Protein AF-A0A3R8JML3-F1 (afdb_monomer_lite)

Structure (mmCIF, N/CA/C/O backbone):
data_AF-A0A3R8JML3-F1
#
_entry.id   AF-A0A3R8JML3-F1
#
loop_
_atom_site.group_PDB
_atom_site.id
_atom_site.type_symbol
_atom_site.label_atom_id
_atom_site.label_alt_id
_atom_site.label_comp_id
_atom_site.label_asym_id
_atom_site.label_entity_id
_atom_site.label_seq_id
_atom_site.pdbx_PDB_ins_code
_atom_site.Cartn_x
_atom_site.Cartn_y
_atom_site.Cartn_z
_atom_site.occupancy
_atom_site.B_iso_or_equiv
_atom_site.auth_seq_id
_atom_site.auth_comp_id
_atom_site.auth_asym_id
_atom_site.auth_atom_id
_atom_site.pdbx_PDB_model_num
ATOM 1 N N . MET A 1 1 ? 3.279 -14.808 3.173 1.00 94.31 1 MET A N 1
ATOM 2 C CA . MET A 1 1 ? 3.073 -14.045 1.933 1.00 94.31 1 MET A CA 1
ATOM 3 C C . MET A 1 1 ? 2.426 -14.950 0.904 1.00 94.31 1 MET A C 1
ATOM 5 O O . MET A 1 1 ? 2.771 -16.135 0.836 1.00 94.31 1 MET A O 1
ATOM 9 N N . LYS A 1 2 ? 1.436 -14.418 0.192 1.00 97.25 2 LYS A N 1
ATOM 10 C CA . LYS A 1 2 ? 0.692 -15.108 -0.867 1.00 97.25 2 LYS A CA 1
ATOM 11 C C . LYS A 1 2 ? 1.087 -14.583 -2.248 1.00 97.25 2 LYS A C 1
ATOM 13 O O . LYS A 1 2 ? 1.533 -13.445 -2.376 1.00 97.25 2 LYS A O 1
ATOM 18 N N . LYS A 1 3 ? 0.865 -15.407 -3.270 1.00 98.06 3 LYS A N 1
ATOM 19 C CA . LYS A 1 3 ? 0.846 -14.980 -4.673 1.00 98.06 3 LYS A CA 1
ATOM 20 C C . LYS A 1 3 ? -0.518 -15.231 -5.300 1.00 98.06 3 LYS A C 1
ATOM 22 O O . LYS A 1 3 ? -1.185 -16.212 -4.962 1.00 98.06 3 LYS A O 1
ATOM 27 N N . PHE A 1 4 ? -0.896 -14.362 -6.219 1.00 98.31 4 PHE A N 1
ATOM 28 C CA . PHE A 1 4 ? -2.135 -14.406 -6.980 1.00 98.31 4 PHE A CA 1
ATOM 29 C C . PHE A 1 4 ? -1.743 -14.360 -8.449 1.00 98.31 4 PHE A C 1
ATOM 31 O O . PHE A 1 4 ? -1.117 -13.401 -8.889 1.00 98.31 4 PHE A O 1
ATOM 38 N N . MET A 1 5 ? -2.023 -15.440 -9.165 1.00 97.62 5 MET A N 1
ATOM 39 C CA . MET A 1 5 ? -1.579 -15.614 -10.544 1.00 97.62 5 MET A CA 1
ATOM 40 C C . MET A 1 5 ? -2.712 -15.247 -11.486 1.00 97.62 5 MET A C 1
ATOM 42 O O . MET A 1 5 ? -3.862 -15.550 -11.165 1.00 97.62 5 MET A O 1
ATOM 46 N N . ASP A 1 6 ? -2.361 -14.670 -12.632 1.00 96.25 6 ASP A N 1
ATOM 47 C CA . ASP A 1 6 ? -3.296 -14.403 -13.728 1.00 96.25 6 ASP A CA 1
ATOM 48 C C . ASP A 1 6 ? -4.527 -13.582 -13.295 1.00 96.25 6 ASP A C 1
ATOM 50 O O . ASP A 1 6 ? -5.684 -13.946 -13.501 1.00 96.25 6 ASP A O 1
ATOM 54 N N . VAL A 1 7 ? -4.264 -12.478 -12.594 1.00 96.94 7 VAL A N 1
ATOM 55 C CA . VAL A 1 7 ? -5.288 -11.543 -12.123 1.00 96.94 7 VAL A CA 1
ATOM 56 C C . VAL A 1 7 ? -5.290 -10.275 -12.967 1.00 96.94 7 VAL A C 1
ATOM 58 O O . VAL A 1 7 ? -4.248 -9.828 -13.443 1.00 96.94 7 VAL A O 1
ATOM 61 N N . ASP A 1 8 ? -6.454 -9.634 -13.075 1.00 97.31 8 ASP A N 1
ATOM 62 C CA . ASP A 1 8 ? -6.549 -8.251 -13.546 1.00 97.31 8 ASP A CA 1
ATOM 63 C C . ASP A 1 8 ? -5.849 -7.344 -12.526 1.00 97.31 8 ASP A C 1
ATOM 65 O O . ASP A 1 8 ? -6.354 -7.133 -11.416 1.00 97.31 8 ASP A O 1
ATOM 69 N N . LEU A 1 9 ? -4.660 -6.846 -12.872 1.00 97.81 9 LEU A N 1
ATOM 70 C CA . LEU A 1 9 ? -3.816 -6.079 -11.958 1.00 97.81 9 LEU A CA 1
ATOM 71 C C . LEU A 1 9 ? -4.490 -4.771 -11.539 1.00 97.81 9 LEU A C 1
ATOM 73 O O . LEU A 1 9 ? -4.436 -4.402 -10.366 1.00 97.81 9 LEU A O 1
ATOM 77 N N . ILE A 1 10 ? -5.170 -4.089 -12.462 1.00 97.38 10 ILE A N 1
ATOM 78 C CA . ILE A 1 10 ? -5.829 -2.814 -12.167 1.00 97.38 10 ILE A CA 1
ATOM 79 C C . ILE A 1 10 ? -7.001 -3.040 -11.217 1.00 97.38 10 ILE A C 1
ATOM 81 O O . ILE A 1 10 ? -7.112 -2.359 -10.192 1.00 97.38 10 ILE A O 1
ATOM 85 N N . GLN A 1 11 ? -7.860 -4.015 -11.514 1.00 97.44 11 GLN A N 1
ATOM 86 C CA . GLN A 1 11 ? -8.994 -4.341 -10.655 1.00 97.44 11 GLN A CA 1
ATOM 87 C C . GLN A 1 11 ? -8.529 -4.841 -9.281 1.00 97.44 11 GLN A C 1
ATOM 89 O O . GLN A 1 11 ? -9.093 -4.450 -8.256 1.00 97.44 11 GLN A O 1
ATOM 94 N N . SER A 1 12 ? -7.479 -5.661 -9.248 1.00 98.38 12 SER A N 1
ATOM 95 C CA . SER A 1 12 ? -6.936 -6.236 -8.018 1.00 98.38 12 SER A CA 1
ATOM 96 C C . SER A 1 12 ? -6.326 -5.168 -7.113 1.00 98.38 12 SER A C 1
ATOM 98 O O . SER A 1 12 ? -6.705 -5.054 -5.946 1.00 98.38 12 SER A O 1
ATOM 100 N N . LEU A 1 13 ? -5.444 -4.317 -7.642 1.00 98.50 13 LEU A N 1
ATOM 101 C CA . LEU A 1 13 ? -4.847 -3.226 -6.868 1.00 98.50 13 LEU A CA 1
ATOM 102 C C . LEU A 1 13 ? -5.906 -2.223 -6.388 1.00 98.50 13 LEU A C 1
ATOM 104 O O . LEU A 1 13 ? -5.849 -1.770 -5.244 1.00 98.50 13 LEU A O 1
ATOM 108 N N . LYS A 1 14 ? -6.938 -1.948 -7.199 1.00 98.06 14 LYS A N 1
ATOM 109 C CA . LYS A 1 14 ? -8.082 -1.121 -6.786 1.00 98.06 14 LYS A CA 1
ATOM 110 C C . LYS A 1 14 ? -8.869 -1.749 -5.632 1.00 98.06 14 LYS A C 1
ATOM 112 O O . LYS A 1 14 ? -9.259 -1.042 -4.704 1.00 98.06 14 LYS A O 1
ATOM 117 N N . ALA A 1 15 ? -9.092 -3.063 -5.661 1.00 98.19 15 ALA A N 1
ATOM 118 C CA . ALA A 1 15 ? -9.772 -3.768 -4.577 1.00 98.19 15 ALA A CA 1
ATOM 119 C C . ALA A 1 15 ? -8.967 -3.705 -3.268 1.00 98.19 15 ALA A C 1
ATOM 121 O O . ALA A 1 15 ? -9.544 -3.482 -2.204 1.00 98.19 15 ALA A O 1
ATOM 122 N N . VAL A 1 16 ? -7.637 -3.828 -3.345 1.00 98.19 16 VAL A N 1
ATOM 123 C CA . VAL A 1 16 ? -6.739 -3.642 -2.193 1.00 98.19 16 VAL A CA 1
ATOM 124 C C . VAL A 1 16 ? -6.786 -2.202 -1.680 1.00 98.19 16 VAL A C 1
ATOM 126 O O . VAL A 1 16 ? -6.927 -1.987 -0.476 1.00 98.19 16 VAL A O 1
ATOM 129 N N . LEU A 1 17 ? -6.720 -1.214 -2.579 1.00 97.06 17 LEU A N 1
ATOM 130 C CA . LEU A 1 17 ? -6.832 0.210 -2.252 1.00 97.06 17 LEU A CA 1
ATOM 131 C C . LEU A 1 17 ? -8.098 0.494 -1.439 1.00 97.06 17 LEU A C 1
ATOM 133 O O . LEU A 1 17 ? -8.025 1.155 -0.406 1.00 97.06 17 LEU A O 1
ATOM 137 N N . GLN A 1 18 ? -9.243 -0.064 -1.840 1.00 96.38 18 GLN A N 1
ATOM 138 C CA . GLN A 1 18 ? -10.522 0.103 -1.136 1.00 96.38 18 GLN A CA 1
ATOM 139 C C . GLN A 1 18 ? -10.536 -0.501 0.278 1.00 96.38 18 GLN A C 1
ATOM 141 O O . GLN A 1 18 ? -11.423 -0.192 1.078 1.00 96.38 18 GLN A O 1
ATOM 146 N N . GLN A 1 19 ? -9.557 -1.344 0.618 1.00 96.06 19 GLN A N 1
ATOM 147 C CA . GLN A 1 19 ? -9.400 -1.864 1.972 1.00 96.06 19 GLN A CA 1
ATOM 148 C C . GLN A 1 19 ? -8.474 -1.025 2.850 1.00 96.06 19 GLN A C 1
ATOM 150 O O . GLN A 1 19 ? -8.523 -1.196 4.064 1.00 96.06 19 GLN A O 1
ATOM 155 N N . ASN A 1 20 ? -7.680 -0.104 2.302 1.00 95.69 20 ASN A N 1
ATOM 156 C CA . ASN A 1 20 ? -6.620 0.546 3.076 1.00 95.69 20 ASN A CA 1
ATOM 157 C C . ASN A 1 20 ? -6.499 2.065 2.877 1.00 95.69 20 ASN A C 1
ATOM 159 O O . ASN A 1 20 ? -6.125 2.764 3.813 1.00 95.69 20 ASN A O 1
ATOM 163 N N . THR A 1 21 ? -6.856 2.604 1.710 1.00 96.06 21 THR A N 1
ATOM 164 C CA . THR A 1 21 ? -6.628 4.010 1.341 1.00 96.06 21 THR A CA 1
ATOM 165 C C . THR A 1 21 ? -7.899 4.850 1.448 1.00 96.06 21 THR A C 1
ATOM 167 O O . THR A 1 21 ? -8.687 4.940 0.511 1.00 96.06 21 THR A O 1
ATOM 170 N N . GLY A 1 22 ? -8.103 5.505 2.592 1.00 93.25 22 GLY A N 1
ATOM 171 C CA . GLY A 1 22 ? -9.257 6.388 2.819 1.00 93.25 22 GLY A CA 1
ATOM 172 C C . GLY A 1 22 ? -9.136 7.764 2.152 1.00 93.25 22 GLY A C 1
ATOM 173 O O . GLY A 1 22 ? -10.150 8.383 1.844 1.00 93.25 22 GLY A O 1
ATOM 174 N N . PHE A 1 23 ? -7.911 8.232 1.896 1.00 93.44 23 PHE A N 1
ATOM 175 C CA . PHE A 1 23 ? -7.633 9.567 1.354 1.00 93.44 23 PHE A CA 1
ATOM 176 C C . PHE A 1 23 ? -6.688 9.508 0.156 1.00 93.44 23 PHE A C 1
ATOM 178 O O . PHE A 1 23 ? -5.890 8.581 0.046 1.00 93.44 23 PHE A O 1
ATOM 185 N N . TYR A 1 24 ? -6.760 10.521 -0.716 1.00 92.88 24 TYR A N 1
ATOM 186 C CA . TYR A 1 24 ? -5.964 10.615 -1.950 1.00 92.88 24 TYR A CA 1
ATOM 187 C C . TYR A 1 24 ? -6.080 9.370 -2.845 1.00 92.88 24 TYR A C 1
ATOM 189 O O . TYR A 1 24 ? -5.125 8.956 -3.490 1.00 92.88 24 TYR A O 1
ATOM 197 N N . GLN A 1 25 ? -7.272 8.764 -2.919 1.00 93.25 25 GLN A N 1
ATOM 198 C CA . GLN A 1 25 ? -7.516 7.619 -3.810 1.00 93.25 25 GLN A CA 1
ATOM 199 C C . GLN A 1 25 ? -7.290 7.961 -5.293 1.00 93.25 25 GLN A C 1
ATOM 201 O O . GLN A 1 25 ? -7.060 7.062 -6.095 1.00 93.25 25 GLN A O 1
ATOM 206 N N . SER A 1 26 ? -7.326 9.249 -5.653 1.00 94.06 26 SER A N 1
ATOM 207 C CA . SER A 1 26 ? -6.970 9.746 -6.984 1.00 94.06 26 SER A CA 1
ATOM 208 C C . SER A 1 26 ? -5.530 9.429 -7.390 1.00 94.06 26 SER A C 1
ATOM 210 O O . SER A 1 26 ? -5.266 9.357 -8.585 1.00 94.06 26 SER A O 1
ATOM 212 N N . ASP A 1 27 ? -4.618 9.199 -6.437 1.00 94.88 27 ASP A N 1
ATOM 213 C CA . ASP A 1 27 ? -3.230 8.808 -6.729 1.00 94.88 27 ASP A CA 1
ATOM 214 C C . ASP A 1 27 ? -3.177 7.501 -7.539 1.00 94.88 27 ASP A C 1
ATOM 216 O O . ASP A 1 27 ? -2.317 7.330 -8.400 1.00 94.88 27 ASP A O 1
ATOM 220 N N . PHE A 1 28 ? -4.164 6.619 -7.362 1.00 97.56 28 PHE A N 1
ATOM 221 C CA . PHE A 1 28 ? -4.255 5.368 -8.111 1.00 97.56 28 PHE A CA 1
ATOM 222 C C . PHE A 1 28 ? -4.473 5.561 -9.612 1.00 97.56 28 PHE A C 1
ATOM 224 O O . PHE A 1 28 ? -4.156 4.677 -10.403 1.00 97.56 28 PHE A O 1
ATOM 231 N N . GLU A 1 29 ? -4.989 6.715 -10.038 1.00 97.12 29 GLU A N 1
ATOM 232 C CA . GLU A 1 29 ? -5.094 7.020 -11.464 1.00 97.12 29 GLU A CA 1
ATOM 233 C C . GLU A 1 29 ? -3.706 7.179 -12.101 1.00 97.12 29 GLU A C 1
ATOM 235 O O . GLU A 1 29 ? -3.498 6.759 -13.238 1.00 97.12 29 GLU A O 1
ATOM 240 N N . ILE A 1 30 ? -2.729 7.697 -11.349 1.00 95.81 30 ILE A N 1
ATOM 241 C CA . ILE A 1 30 ? -1.330 7.765 -11.786 1.00 95.81 30 ILE A CA 1
ATOM 242 C C . ILE A 1 30 ? -0.756 6.348 -11.874 1.00 95.81 30 ILE A C 1
ATOM 244 O O . ILE A 1 30 ? -0.156 5.993 -12.888 1.00 95.81 30 ILE A O 1
ATOM 248 N N . ASP A 1 31 ? -1.002 5.509 -10.864 1.00 97.56 31 ASP A N 1
ATOM 249 C CA . ASP A 1 31 ? -0.561 4.108 -10.861 1.00 97.56 31 ASP A CA 1
ATOM 250 C C . ASP A 1 31 ? -1.120 3.331 -12.064 1.00 97.56 31 ASP A C 1
ATOM 252 O O . ASP A 1 31 ? -0.389 2.619 -12.754 1.00 97.56 31 ASP A O 1
ATOM 256 N N . ARG A 1 32 ? -2.411 3.519 -12.368 1.00 96.56 32 ARG A N 1
ATOM 257 C CA . ARG A 1 32 ? -3.078 2.921 -13.531 1.00 96.56 32 ARG A CA 1
ATOM 258 C C . ARG A 1 32 ? -2.409 3.340 -14.836 1.00 96.56 32 ARG A C 1
ATOM 260 O O . ARG A 1 32 ? -2.190 2.498 -15.703 1.00 96.56 32 ARG A O 1
ATOM 267 N N . GLN A 1 33 ? -2.076 4.622 -14.984 1.00 94.94 33 GLN A N 1
ATOM 268 C CA . GLN A 1 33 ? -1.392 5.135 -16.173 1.00 94.94 33 GLN A CA 1
ATOM 269 C C . GLN A 1 33 ? 0.029 4.578 -16.305 1.00 94.94 33 GLN A C 1
ATOM 271 O O . GLN A 1 33 ? 0.448 4.257 -17.417 1.00 94.94 33 GLN A O 1
ATOM 276 N N . ILE A 1 34 ? 0.753 4.421 -15.192 1.00 94.12 34 ILE A N 1
ATOM 277 C CA . ILE A 1 34 ? 2.084 3.797 -15.172 1.00 94.12 34 ILE A CA 1
ATOM 278 C C . ILE A 1 34 ? 2.000 2.355 -15.682 1.00 94.12 34 ILE A C 1
ATOM 280 O O . ILE A 1 34 ? 2.744 1.992 -16.595 1.00 94.12 34 ILE A O 1
ATOM 284 N N . LEU A 1 35 ? 1.072 1.558 -15.145 1.00 94.81 35 LEU A N 1
ATOM 285 C CA . LEU A 1 35 ? 0.890 0.161 -15.545 1.00 94.81 35 LEU A CA 1
ATOM 286 C C . LEU A 1 35 ? 0.417 0.037 -16.998 1.00 94.81 35 LEU A C 1
ATOM 288 O O . LEU A 1 35 ? 0.990 -0.742 -17.751 1.00 94.81 35 LEU A O 1
ATOM 292 N N . ALA A 1 36 ? -0.556 0.848 -17.425 1.00 93.25 36 ALA A N 1
ATOM 293 C CA . ALA A 1 36 ? -1.045 0.850 -18.807 1.00 93.25 36 ALA A CA 1
ATOM 294 C C . ALA A 1 36 ? 0.050 1.227 -19.809 1.00 93.25 36 ALA A C 1
ATOM 296 O O . ALA A 1 36 ? 0.199 0.594 -20.854 1.00 93.25 36 ALA A O 1
ATOM 297 N N . ARG A 1 37 ? 0.868 2.230 -19.473 1.00 90.81 37 ARG A N 1
ATOM 298 C CA . ARG A 1 37 ? 2.020 2.590 -20.296 1.00 90.81 37 ARG A CA 1
ATOM 299 C C . ARG A 1 37 ? 3.001 1.426 -20.393 1.00 90.81 37 ARG A C 1
ATOM 301 O O . ARG A 1 37 ? 3.440 1.119 -21.493 1.00 90.81 37 ARG A O 1
ATOM 308 N N . ALA A 1 38 ? 3.326 0.784 -19.275 1.00 90.88 38 ALA A N 1
ATOM 309 C CA . ALA A 1 38 ? 4.264 -0.334 -19.238 1.00 90.88 3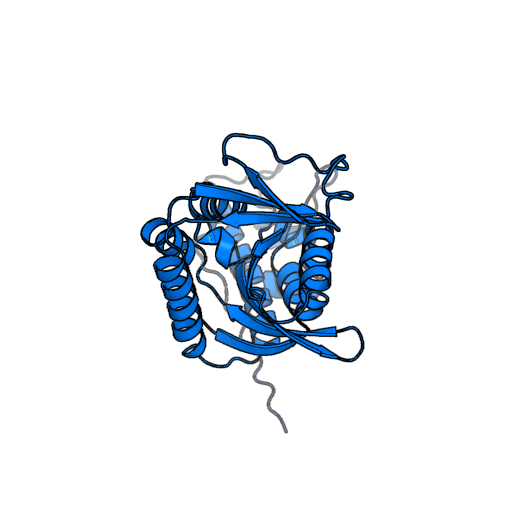8 ALA A CA 1
ATOM 310 C C . ALA A 1 38 ? 3.772 -1.567 -20.006 1.00 90.88 38 ALA A C 1
ATOM 312 O O . ALA A 1 38 ? 4.567 -2.241 -20.656 1.00 90.88 38 ALA A O 1
ATOM 313 N N . ALA A 1 39 ? 2.468 -1.829 -19.971 1.00 90.56 39 ALA A N 1
ATOM 314 C CA . ALA A 1 39 ? 1.832 -2.893 -20.733 1.00 90.56 39 ALA A CA 1
ATOM 315 C C . ALA A 1 39 ? 1.973 -2.675 -22.255 1.00 90.56 39 ALA A C 1
ATOM 317 O O . ALA A 1 39 ? 2.352 -3.586 -22.989 1.00 90.56 39 ALA A O 1
ATOM 318 N N . SER A 1 40 ? 1.834 -1.419 -22.704 1.00 87.81 40 SER A N 1
ATOM 319 C CA . SER A 1 40 ? 2.026 -1.024 -24.108 1.00 87.81 40 SER A CA 1
ATOM 320 C C . SER A 1 40 ? 3.490 -0.978 -24.583 1.00 87.81 40 SER A C 1
ATOM 322 O O . SER A 1 40 ? 3.747 -0.806 -25.777 1.00 87.81 40 SER A O 1
ATOM 324 N N . GLU A 1 41 ? 4.471 -1.080 -23.675 1.00 84.06 41 GLU A N 1
ATOM 325 C CA . GLU A 1 41 ? 5.892 -1.029 -24.038 1.00 84.06 41 GLU A CA 1
ATOM 326 C C . GLU A 1 41 ? 6.340 -2.331 -24.739 1.00 84.06 41 GLU A C 1
ATOM 328 O O . GLU A 1 41 ? 5.889 -3.420 -24.367 1.00 84.06 41 GLU A O 1
ATOM 333 N N . PRO A 1 42 ? 7.277 -2.255 -25.709 1.00 74.75 42 PRO A N 1
ATOM 334 C CA . PRO A 1 42 ? 7.830 -3.436 -26.371 1.00 74.75 42 PRO A CA 1
ATOM 335 C C . PRO A 1 42 ? 8.390 -4.476 -25.391 1.00 74.75 42 PRO A C 1
ATOM 337 O O . PRO A 1 42 ? 8.865 -4.141 -24.301 1.00 74.75 42 PRO A O 1
ATOM 340 N N . GLU A 1 43 ? 8.376 -5.744 -25.804 1.00 69.88 43 GLU A N 1
ATOM 341 C CA . GLU A 1 43 ? 8.961 -6.841 -25.030 1.00 69.88 43 GLU A CA 1
ATOM 342 C C . GLU A 1 43 ? 10.454 -6.601 -24.735 1.00 69.88 43 GLU A C 1
ATOM 344 O O . 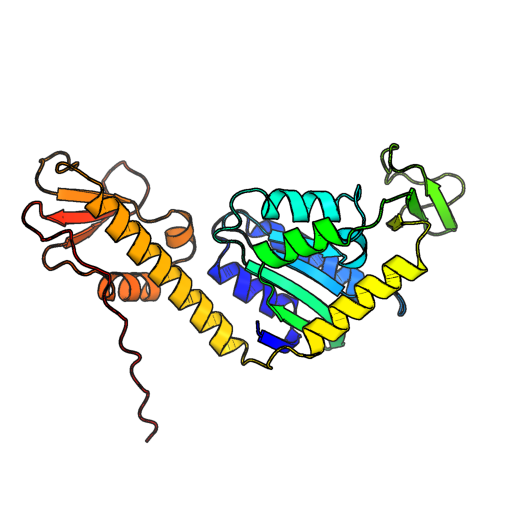GLU A 1 43 ? 11.198 -6.074 -25.564 1.00 69.88 43 GLU A O 1
ATOM 349 N N . GLY A 1 44 ? 10.898 -6.992 -23.535 1.00 68.50 44 GLY A N 1
ATOM 350 C CA . GLY A 1 44 ? 12.292 -6.861 -23.086 1.00 68.50 44 GLY A CA 1
ATOM 351 C C . GLY A 1 44 ? 12.537 -5.791 -22.019 1.00 68.50 44 GLY A C 1
ATOM 352 O O . GLY A 1 44 ? 13.649 -5.698 -21.498 1.00 68.50 44 GLY A O 1
ATOM 353 N N . ARG A 1 45 ? 11.514 -5.012 -21.649 1.00 78.31 45 ARG A N 1
ATOM 354 C CA . ARG A 1 45 ? 11.551 -4.152 -20.457 1.00 78.31 45 ARG A CA 1
ATOM 355 C C . ARG A 1 45 ? 11.167 -4.893 -19.194 1.00 78.31 45 ARG A C 1
ATOM 357 O O . ARG A 1 45 ? 10.391 -5.842 -19.241 1.00 78.31 45 ARG A O 1
ATOM 364 N N . ASP A 1 46 ? 11.675 -4.403 -18.065 1.00 80.62 46 ASP A N 1
ATOM 365 C CA . ASP A 1 46 ? 11.158 -4.812 -16.768 1.00 80.62 46 ASP A CA 1
ATOM 366 C C . ASP A 1 46 ? 9.680 -4.415 -16.663 1.00 80.62 46 ASP A C 1
ATOM 368 O O . ASP A 1 46 ? 9.311 -3.241 -16.787 1.00 80.62 46 ASP A O 1
ATOM 372 N N . ARG A 1 47 ? 8.852 -5.439 -16.484 1.00 91.00 47 ARG A N 1
ATOM 373 C CA . ARG A 1 47 ? 7.395 -5.370 -16.363 1.00 91.00 47 ARG A CA 1
ATOM 374 C C . ARG A 1 47 ? 6.939 -5.621 -14.926 1.00 91.00 47 ARG A C 1
ATOM 376 O O . ARG A 1 47 ? 5.753 -5.850 -14.690 1.00 91.00 47 ARG A O 1
ATOM 383 N N . THR A 1 48 ? 7.874 -5.572 -13.977 1.00 96.56 48 THR A N 1
ATOM 384 C CA . THR A 1 48 ? 7.597 -5.738 -12.555 1.00 96.56 48 THR A CA 1
ATOM 385 C C . THR A 1 48 ? 7.591 -4.393 -11.846 1.00 96.56 48 THR A C 1
ATOM 387 O O . THR A 1 48 ? 8.500 -3.571 -11.976 1.00 96.56 48 THR A O 1
ATOM 390 N N . PHE A 1 49 ? 6.541 -4.170 -11.068 1.00 98.25 49 PHE A N 1
ATOM 391 C CA . PHE A 1 49 ? 6.313 -2.944 -10.326 1.00 98.25 49 PHE A CA 1
ATOM 392 C C . PHE A 1 49 ? 6.124 -3.258 -8.855 1.00 98.25 49 PHE A C 1
ATOM 394 O O . PHE A 1 49 ? 5.405 -4.185 -8.499 1.00 98.25 49 PHE A O 1
ATOM 401 N N . LEU A 1 50 ? 6.725 -2.458 -7.988 1.00 98.50 50 LEU A N 1
ATOM 402 C CA . LEU A 1 50 ? 6.410 -2.453 -6.574 1.00 98.50 50 LEU A CA 1
ATOM 403 C C . LEU A 1 50 ? 5.333 -1.406 -6.324 1.00 98.50 50 LEU A C 1
ATOM 405 O O . LEU A 1 50 ? 5.510 -0.218 -6.603 1.00 98.50 50 LEU A O 1
ATOM 409 N N . TRP A 1 51 ? 4.205 -1.863 -5.803 1.00 98.62 51 TRP A N 1
ATOM 410 C CA . TRP A 1 51 ? 3.059 -1.037 -5.484 1.00 98.62 51 TRP A CA 1
ATOM 411 C C . TRP A 1 51 ? 2.836 -1.003 -3.979 1.00 98.62 51 TRP A C 1
ATOM 413 O O . TRP A 1 51 ? 2.878 -2.038 -3.309 1.00 98.62 51 TRP A O 1
ATOM 423 N N . LEU A 1 52 ? 2.567 0.181 -3.441 1.00 96.69 52 LEU A N 1
ATOM 424 C CA . LEU A 1 52 ? 2.164 0.346 -2.051 1.00 96.69 52 LEU A CA 1
ATOM 425 C C . LEU A 1 52 ? 0.860 1.129 -1.945 1.00 96.69 52 LEU A C 1
ATOM 427 O O . LEU A 1 52 ? 0.635 2.114 -2.647 1.00 96.69 52 LEU A O 1
ATOM 431 N N . SER A 1 53 ? 0.023 0.708 -1.005 1.00 97.06 53 SER A N 1
ATOM 432 C CA . SER A 1 53 ? -1.159 1.428 -0.556 1.00 97.06 53 SER A CA 1
ATOM 433 C C . SER A 1 53 ? -0.971 1.847 0.886 1.00 97.06 53 SER A C 1
ATOM 435 O O . SER A 1 53 ? -0.599 1.053 1.749 1.00 97.06 53 SER A O 1
ATOM 437 N N . ARG A 1 54 ? -1.255 3.120 1.143 1.00 94.25 54 ARG A N 1
ATOM 438 C CA . ARG A 1 54 ? -1.215 3.741 2.464 1.00 94.25 54 ARG A CA 1
ATOM 439 C C . ARG A 1 54 ? -2.615 4.263 2.788 1.00 94.25 54 ARG A C 1
ATOM 441 O O . ARG A 1 54 ? -3.410 4.463 1.867 1.00 94.25 54 ARG A O 1
ATOM 448 N N . PRO A 1 55 ? -2.897 4.614 4.053 1.00 92.94 55 PRO A N 1
ATOM 449 C CA . PRO A 1 55 ? -4.116 5.336 4.411 1.00 92.94 55 PRO A CA 1
ATOM 450 C C . PRO A 1 55 ? -4.369 6.603 3.581 1.00 92.94 55 PRO A C 1
ATOM 452 O O . PRO A 1 55 ? -5.522 6.970 3.349 1.00 92.94 55 PRO A O 1
ATOM 455 N N . CYS A 1 56 ? -3.288 7.236 3.110 1.00 91.06 56 CYS A N 1
ATOM 456 C CA . CYS A 1 56 ? -3.282 8.511 2.398 1.00 91.06 56 CYS A CA 1
ATOM 457 C C . CYS A 1 56 ? -2.514 8.404 1.068 1.00 91.06 56 CYS A C 1
ATOM 459 O O . CYS A 1 56 ? -1.409 8.937 0.944 1.00 91.06 56 CYS A O 1
ATOM 461 N N . GLY A 1 57 ? -3.086 7.698 0.099 1.00 94.31 57 GLY A N 1
ATOM 462 C CA . GLY A 1 57 ? -2.557 7.573 -1.259 1.00 94.31 57 GLY A CA 1
ATOM 463 C C . GLY A 1 57 ? -1.765 6.297 -1.537 1.00 94.31 57 GLY A C 1
ATOM 464 O O . GLY A 1 57 ? -1.481 5.481 -0.651 1.00 94.31 57 GLY A O 1
ATOM 465 N N . THR A 1 58 ? -1.380 6.149 -2.796 1.00 97.38 58 THR A N 1
ATOM 466 C CA . THR A 1 58 ? -0.716 4.966 -3.357 1.00 97.38 58 THR A CA 1
ATOM 467 C C . THR A 1 58 ? 0.534 5.371 -4.135 1.00 97.38 58 THR A C 1
ATOM 469 O O . THR A 1 58 ? 0.733 6.554 -4.401 1.00 97.38 58 THR A O 1
ATOM 472 N N . HIS A 1 59 ? 1.424 4.415 -4.406 1.00 97.25 59 HIS A N 1
ATOM 473 C CA . HIS A 1 59 ? 2.575 4.613 -5.294 1.00 97.25 59 HIS A CA 1
ATOM 474 C C . HIS A 1 59 ? 2.853 3.335 -6.079 1.00 97.25 59 HIS A C 1
ATOM 476 O O . HIS A 1 59 ? 2.923 2.262 -5.481 1.00 97.25 59 HIS A O 1
ATOM 482 N N . CYS A 1 60 ? 3.090 3.470 -7.382 1.00 97.94 60 CYS A N 1
ATOM 483 C CA . CYS A 1 60 ? 3.550 2.415 -8.280 1.00 97.94 60 CYS A CA 1
ATOM 484 C C . CYS A 1 60 ? 4.953 2.737 -8.808 1.00 97.94 60 CYS A C 1
ATOM 486 O O . CYS A 1 60 ? 5.155 3.741 -9.489 1.00 97.94 60 CYS A O 1
ATOM 488 N N . LEU A 1 61 ? 5.930 1.884 -8.507 1.00 97.44 61 LEU A N 1
ATOM 489 C CA . LEU A 1 61 ? 7.348 2.114 -8.794 1.00 97.44 61 LEU A CA 1
ATOM 490 C C . LEU A 1 61 ? 7.911 0.943 -9.599 1.00 97.44 61 LEU A C 1
ATOM 492 O O . LEU A 1 61 ? 7.577 -0.199 -9.309 1.00 97.44 61 LEU A O 1
ATOM 496 N N . ARG A 1 62 ? 8.783 1.184 -10.585 1.00 95.75 62 ARG A N 1
ATOM 497 C CA . ARG A 1 62 ? 9.463 0.079 -11.288 1.00 95.75 62 ARG A CA 1
ATOM 498 C C . ARG A 1 62 ? 10.392 -0.650 -10.323 1.00 95.75 62 ARG A C 1
ATOM 500 O O . ARG A 1 62 ? 11.204 -0.002 -9.662 1.00 95.75 62 ARG A O 1
ATOM 507 N N . GLU A 1 63 ? 10.293 -1.976 -10.261 1.00 97.69 63 GLU A N 1
ATOM 508 C CA . GLU A 1 63 ? 11.093 -2.783 -9.335 1.00 97.69 63 GLU A CA 1
ATOM 509 C C . GLU A 1 63 ? 12.590 -2.587 -9.576 1.00 97.69 63 GLU A C 1
ATOM 511 O O . GLU A 1 63 ? 13.334 -2.324 -8.628 1.00 97.69 63 GLU A O 1
ATOM 516 N N . CYS A 1 64 ? 13.020 -2.612 -10.842 1.00 95.75 64 CYS A N 1
ATOM 517 C CA . CYS A 1 64 ? 14.413 -2.362 -11.187 1.00 95.75 64 CYS A CA 1
ATOM 518 C C . CYS A 1 64 ? 14.953 -1.049 -10.604 1.00 95.75 64 CYS A C 1
ATOM 520 O O . CYS A 1 64 ? 16.065 -1.035 -10.083 1.00 95.75 64 CYS A O 1
ATOM 522 N N . GLU A 1 65 ? 14.182 0.037 -10.603 1.00 96.56 65 GLU A N 1
ATOM 523 C CA . GLU A 1 65 ? 14.648 1.318 -10.067 1.00 96.56 65 GLU A CA 1
ATOM 524 C C . GLU A 1 65 ? 14.600 1.384 -8.537 1.00 96.56 65 GLU A C 1
ATOM 526 O O . GLU A 1 65 ? 15.384 2.129 -7.945 1.00 96.56 65 GLU A O 1
ATOM 531 N N . VAL A 1 66 ? 13.737 0.605 -7.875 1.00 98.06 66 VAL A N 1
ATOM 532 C CA . VAL A 1 66 ? 13.695 0.545 -6.403 1.00 98.06 66 VAL A CA 1
ATOM 533 C C . VAL A 1 66 ? 14.994 -0.021 -5.830 1.00 98.06 66 VAL A C 1
ATOM 535 O O . VAL A 1 66 ? 15.404 0.413 -4.761 1.00 98.06 66 VAL A O 1
ATOM 538 N N . PHE A 1 67 ? 15.698 -0.898 -6.548 1.00 98.19 67 PHE A N 1
ATOM 539 C CA . PHE A 1 67 ? 17.016 -1.414 -6.145 1.00 98.19 67 PHE A CA 1
ATOM 540 C C . PHE A 1 67 ? 18.200 -0.519 -6.555 1.00 98.19 67 PHE A C 1
ATOM 542 O O . PHE A 1 67 ? 19.352 -0.945 -6.471 1.00 98.19 67 PHE A O 1
ATOM 549 N N . LEU A 1 68 ? 17.946 0.727 -6.971 1.00 97.62 68 LEU A N 1
ATOM 550 C CA . LEU A 1 68 ? 18.984 1.696 -7.327 1.00 97.62 68 LEU A CA 1
ATOM 551 C C . LEU A 1 68 ? 19.002 2.868 -6.341 1.00 97.62 68 LEU A C 1
ATOM 553 O O . LEU A 1 68 ? 18.199 3.798 -6.412 1.00 97.62 68 LEU A O 1
ATOM 557 N N . LYS A 1 69 ? 19.960 2.852 -5.414 1.00 96.56 69 LYS A N 1
ATOM 558 C CA . LYS A 1 69 ? 20.167 3.901 -4.416 1.00 96.56 69 LYS A CA 1
ATOM 559 C C . LYS A 1 69 ? 20.473 5.229 -5.103 1.00 96.56 69 LYS A C 1
ATOM 561 O O . LYS A 1 69 ? 21.442 5.349 -5.853 1.00 96.56 69 LYS A O 1
ATOM 566 N N . GLY A 1 70 ? 19.637 6.230 -4.835 1.00 92.50 70 GLY A N 1
ATOM 567 C CA . GLY A 1 70 ? 19.685 7.540 -5.493 1.00 92.50 70 GLY A CA 1
ATOM 568 C C . GLY A 1 70 ? 18.643 7.733 -6.598 1.00 92.50 70 GLY A C 1
ATOM 569 O O . GLY A 1 70 ? 18.464 8.863 -7.049 1.00 92.50 70 GLY A O 1
ATOM 570 N N . SER A 1 71 ? 17.910 6.686 -6.991 1.00 95.12 71 SER A N 1
ATOM 571 C CA . SER A 1 71 ? 16.725 6.836 -7.836 1.00 95.12 71 SER A CA 1
ATOM 572 C C . SER A 1 71 ? 15.541 7.413 -7.029 1.00 95.12 71 SER A C 1
ATOM 574 O O . SER A 1 71 ? 15.449 7.205 -5.810 1.00 95.12 71 SER A O 1
ATOM 576 N N . PRO A 1 72 ? 14.588 8.108 -7.679 1.00 94.00 72 PRO A N 1
ATOM 577 C CA . PRO A 1 72 ? 13.334 8.515 -7.054 1.00 94.00 72 PRO A CA 1
ATOM 578 C C . PRO A 1 72 ? 12.541 7.326 -6.506 1.00 94.00 72 PRO A C 1
ATOM 580 O O . PRO A 1 72 ? 11.990 7.424 -5.414 1.00 94.00 72 PRO A O 1
ATOM 583 N N . ALA A 1 73 ? 12.524 6.195 -7.220 1.00 96.19 73 ALA A N 1
ATOM 584 C CA . ALA A 1 73 ? 11.816 4.988 -6.802 1.00 96.19 73 ALA A CA 1
ATOM 585 C C . ALA A 1 73 ? 12.373 4.422 -5.485 1.00 96.19 73 ALA A C 1
ATOM 587 O O . ALA A 1 73 ? 11.611 4.189 -4.545 1.00 96.19 73 ALA A O 1
ATOM 588 N N . TYR A 1 74 ? 13.700 4.295 -5.366 1.00 97.38 74 TYR A N 1
ATOM 589 C CA . TYR A 1 74 ? 14.358 3.924 -4.110 1.00 97.38 74 TYR A CA 1
ATOM 590 C C . TYR A 1 74 ? 13.999 4.915 -2.996 1.00 97.38 74 TYR A C 1
ATOM 592 O O . TYR A 1 74 ? 13.622 4.513 -1.896 1.00 97.38 74 TYR A O 1
ATOM 600 N N . GLY A 1 75 ? 14.074 6.219 -3.287 1.00 96.00 75 GLY A N 1
ATOM 601 C CA . GLY A 1 75 ? 13.769 7.276 -2.323 1.00 96.00 75 GLY A CA 1
ATOM 602 C C . GLY A 1 75 ? 12.348 7.184 -1.763 1.00 96.00 75 GLY A C 1
ATOM 603 O O . GLY A 1 75 ? 12.167 7.231 -0.547 1.00 96.00 75 GLY A O 1
ATOM 604 N N . VAL A 1 76 ? 11.349 7.004 -2.631 1.00 95.56 76 VAL A N 1
ATOM 605 C CA . VAL A 1 76 ? 9.940 6.843 -2.238 1.00 95.56 76 VAL A CA 1
ATOM 606 C C . VAL A 1 76 ? 9.743 5.574 -1.410 1.00 95.56 76 VAL A C 1
ATOM 608 O O . VAL A 1 76 ? 9.137 5.638 -0.338 1.00 95.56 76 VAL A O 1
ATOM 611 N N . TRP A 1 77 ? 10.277 4.436 -1.867 1.00 96.69 77 TRP A N 1
ATOM 612 C CA . TRP A 1 77 ? 10.129 3.154 -1.175 1.00 96.69 77 TRP A CA 1
ATOM 613 C C . TRP A 1 77 ? 10.711 3.208 0.246 1.00 96.69 77 TRP A C 1
ATOM 615 O O . TRP A 1 77 ? 10.016 2.909 1.219 1.00 96.69 77 TRP A O 1
ATOM 625 N N . GLN A 1 78 ? 11.946 3.700 0.385 1.00 95.44 78 GLN A N 1
ATOM 626 C CA . GLN A 1 78 ? 12.623 3.817 1.680 1.00 95.44 78 GLN A CA 1
ATOM 627 C C . GLN A 1 78 ? 12.010 4.887 2.586 1.00 95.44 78 GLN A C 1
ATOM 629 O O . GLN A 1 78 ? 11.965 4.711 3.805 1.00 95.44 78 GLN A O 1
ATOM 634 N N . PHE A 1 79 ? 11.503 5.993 2.027 1.00 93.81 79 PHE A N 1
ATOM 635 C CA . PHE A 1 79 ? 10.847 7.035 2.820 1.00 93.81 79 PHE A CA 1
ATOM 636 C C . PHE A 1 79 ? 9.662 6.476 3.613 1.00 93.81 79 PHE A C 1
ATOM 638 O O . PHE A 1 79 ? 9.507 6.795 4.796 1.00 93.81 79 PHE A O 1
ATOM 645 N N . PHE A 1 80 ? 8.849 5.624 2.984 1.00 91.00 80 PHE A N 1
ATOM 646 C CA . PHE A 1 80 ? 7.715 4.991 3.651 1.00 91.00 80 PHE A CA 1
ATOM 647 C C . PHE A 1 80 ? 8.113 3.767 4.477 1.00 91.00 80 PHE A C 1
ATOM 649 O O . PHE A 1 80 ? 7.487 3.522 5.505 1.00 91.00 80 PHE A O 1
ATOM 656 N N . GLY A 1 81 ? 9.156 3.027 4.097 1.00 87.00 81 GLY A N 1
ATOM 657 C CA . GLY A 1 81 ? 9.635 1.894 4.892 1.00 87.00 81 GLY A CA 1
ATOM 658 C C . GLY A 1 81 ? 10.242 2.304 6.238 1.00 87.00 81 GLY A C 1
ATOM 659 O O . GLY A 1 81 ? 9.967 1.679 7.267 1.00 87.00 81 GLY A O 1
ATOM 660 N N . ASN A 1 82 ? 10.991 3.412 6.255 1.00 75.88 82 ASN A N 1
ATOM 661 C CA . ASN A 1 82 ? 11.661 3.935 7.450 1.00 75.88 82 ASN A CA 1
ATOM 662 C C . ASN A 1 82 ? 10.724 4.710 8.391 1.00 75.88 82 ASN A C 1
ATOM 664 O O . ASN A 1 82 ? 11.016 4.865 9.578 1.00 75.88 82 ASN A O 1
ATOM 668 N N . ARG A 1 83 ? 9.584 5.203 7.890 1.00 64.25 83 ARG A N 1
ATOM 669 C CA . ARG A 1 83 ? 8.593 5.946 8.679 1.00 64.25 83 ARG A CA 1
ATOM 670 C C . ARG A 1 83 ? 7.393 5.065 8.985 1.00 64.25 83 ARG A C 1
ATOM 672 O O . ARG A 1 83 ? 6.481 4.989 8.178 1.00 64.25 83 ARG A O 1
ATOM 679 N N . ASN A 1 84 ? 7.397 4.459 10.174 1.00 62.06 84 ASN A N 1
ATOM 680 C CA . ASN A 1 84 ? 6.262 3.765 10.796 1.00 62.06 84 ASN A CA 1
ATOM 681 C C . ASN A 1 84 ? 5.355 3.063 9.761 1.00 62.06 84 ASN A C 1
ATOM 683 O O . ASN A 1 84 ? 4.216 3.474 9.554 1.00 62.06 84 ASN A O 1
ATOM 687 N N . HIS A 1 85 ? 5.884 2.021 9.106 1.00 72.88 85 HIS A N 1
ATOM 688 C CA . HIS A 1 85 ? 5.245 1.236 8.032 1.00 72.88 85 HIS A CA 1
ATOM 689 C C . HIS A 1 85 ? 3.902 0.574 8.418 1.00 72.88 85 HIS A C 1
ATOM 691 O O . HIS A 1 85 ? 3.304 -0.158 7.629 1.00 72.88 85 HIS A O 1
ATOM 697 N N . ASN A 1 86 ? 3.415 0.824 9.633 1.00 74.81 86 ASN A N 1
ATOM 698 C CA . ASN A 1 86 ? 2.118 0.396 10.127 1.00 74.81 86 ASN A CA 1
ATOM 699 C C . ASN A 1 86 ? 0.998 0.915 9.214 1.00 74.81 86 ASN A C 1
ATOM 701 O O . ASN A 1 86 ? 0.834 2.119 9.022 1.00 74.81 86 ASN A O 1
ATOM 705 N N . GLY A 1 87 ? 0.204 -0.012 8.678 1.00 86.50 87 GLY A N 1
ATOM 706 C CA . GLY A 1 87 ? -0.906 0.300 7.776 1.00 86.50 87 GLY A CA 1
ATOM 707 C C . GLY A 1 87 ? -0.508 0.469 6.307 1.00 86.50 87 GLY A C 1
ATOM 708 O O . GLY A 1 87 ? -1.347 0.865 5.504 1.00 86.50 87 GLY A O 1
ATOM 709 N N . VAL A 1 88 ? 0.740 0.175 5.926 1.00 94.69 88 VAL A N 1
ATOM 710 C CA . VAL A 1 88 ? 1.115 0.063 4.511 1.00 94.69 88 VAL A CA 1
ATOM 711 C C . VAL A 1 88 ? 0.869 -1.364 4.034 1.00 94.69 88 VAL A C 1
ATOM 713 O O . VAL A 1 88 ? 1.374 -2.316 4.626 1.00 94.69 88 VAL A O 1
ATOM 716 N N . LEU A 1 89 ? 0.111 -1.508 2.949 1.00 97.12 89 LEU A N 1
ATOM 717 C CA . LEU A 1 89 ? 0.023 -2.755 2.195 1.00 97.12 89 LEU A CA 1
ATOM 718 C C . LEU A 1 89 ? 0.938 -2.645 0.978 1.00 97.12 89 LEU A C 1
ATOM 720 O O . LEU A 1 89 ? 0.896 -1.628 0.290 1.00 97.12 89 LEU A O 1
ATOM 724 N N . ALA A 1 90 ? 1.744 -3.668 0.704 1.00 97.88 90 ALA A N 1
ATOM 725 C CA . ALA A 1 90 ? 2.709 -3.652 -0.390 1.00 97.88 90 ALA A CA 1
ATOM 726 C C . ALA A 1 90 ? 2.628 -4.925 -1.231 1.00 97.88 90 ALA A C 1
ATOM 728 O O . ALA A 1 90 ? 2.401 -6.016 -0.703 1.00 97.88 90 ALA A O 1
ATOM 729 N N . TYR A 1 91 ? 2.819 -4.769 -2.539 1.00 98.69 91 TYR A N 1
ATOM 730 C CA . TYR A 1 91 ? 2.763 -5.856 -3.505 1.00 98.69 91 TYR A CA 1
ATOM 731 C C . TYR A 1 91 ? 3.801 -5.662 -4.607 1.00 98.69 91 TYR A C 1
ATOM 733 O O . TYR A 1 91 ? 4.066 -4.532 -5.009 1.00 98.69 91 TYR A O 1
ATOM 741 N N . ALA A 1 92 ? 4.337 -6.758 -5.137 1.00 98.56 92 ALA A N 1
ATOM 742 C CA . ALA A 1 92 ? 4.958 -6.761 -6.456 1.00 98.56 92 ALA A CA 1
ATOM 743 C C . ALA A 1 92 ? 3.900 -7.158 -7.496 1.00 98.56 92 ALA A C 1
ATOM 745 O O . ALA A 1 92 ? 3.206 -8.156 -7.310 1.00 98.56 92 ALA A O 1
ATOM 746 N N . ALA A 1 93 ? 3.769 -6.384 -8.565 1.00 98.25 93 ALA A N 1
ATOM 747 C CA . ALA A 1 93 ? 2.868 -6.604 -9.686 1.00 98.25 93 ALA A CA 1
ATOM 748 C C . ALA A 1 93 ? 3.698 -6.863 -10.948 1.00 98.25 93 ALA A C 1
ATOM 750 O O . ALA A 1 93 ? 4.421 -5.986 -11.412 1.00 98.25 93 ALA A O 1
ATOM 751 N N . GLU A 1 94 ? 3.611 -8.072 -11.487 1.00 97.38 94 GLU A N 1
ATOM 752 C CA . GLU A 1 94 ? 4.286 -8.496 -12.714 1.00 97.38 94 GLU A CA 1
ATOM 753 C C . GLU A 1 94 ? 3.266 -8.522 -13.852 1.00 97.38 94 GLU A C 1
ATOM 755 O O . GLU A 1 94 ? 2.352 -9.347 -13.840 1.00 97.38 94 GLU A O 1
ATOM 760 N N . ILE A 1 95 ? 3.415 -7.634 -14.836 1.00 96.12 95 ILE A N 1
ATOM 761 C CA . ILE A 1 95 ? 2.572 -7.634 -16.037 1.00 96.12 95 ILE A CA 1
ATOM 762 C C . ILE A 1 95 ? 2.999 -8.799 -16.930 1.00 96.12 95 ILE A C 1
ATOM 764 O O . ILE A 1 95 ? 4.169 -8.904 -17.306 1.00 96.12 95 ILE A O 1
ATOM 768 N N . THR A 1 96 ? 2.046 -9.654 -17.293 1.00 93.56 96 THR A N 1
ATOM 769 C CA . THR A 1 96 ? 2.310 -10.830 -18.134 1.00 93.56 96 THR A CA 1
ATOM 770 C C . THR A 1 96 ? 1.826 -10.619 -19.561 1.00 93.56 96 THR A C 1
ATOM 772 O O . THR A 1 96 ? 2.605 -10.800 -20.494 1.00 93.56 96 THR A O 1
ATOM 775 N N . HIS A 1 97 ? 0.575 -10.196 -19.732 1.00 88.31 97 HIS A N 1
ATOM 776 C CA . HIS A 1 97 ? -0.047 -9.973 -21.030 1.00 88.31 97 HIS A CA 1
ATOM 777 C C . HIS A 1 97 ? -1.273 -9.065 -20.894 1.00 88.31 97 HIS A C 1
ATOM 779 O O . HIS A 1 97 ? -1.784 -8.868 -19.792 1.00 88.31 97 HIS A O 1
ATOM 785 N N . ASP A 1 98 ? -1.732 -8.540 -22.026 1.00 85.12 98 ASP A N 1
ATOM 786 C CA . ASP A 1 98 ? -2.963 -7.763 -22.114 1.00 85.12 98 ASP A CA 1
ATOM 787 C C . ASP A 1 98 ? -4.029 -8.578 -22.850 1.00 85.12 98 ASP A C 1
ATOM 789 O O . ASP A 1 98 ? -3.745 -9.190 -23.883 1.00 85.12 98 ASP A O 1
ATOM 793 N N . GLU A 1 99 ? -5.254 -8.571 -22.331 1.00 83.94 99 GLU A N 1
ATOM 794 C CA . GLU A 1 99 ? -6.414 -9.236 -22.931 1.00 83.94 99 GLU A CA 1
ATOM 795 C C . GLU A 1 99 ? -7.655 -8.362 -22.726 1.00 83.94 99 GLU A C 1
ATOM 797 O O . GLU A 1 99 ? -7.928 -7.941 -21.605 1.00 83.94 99 GLU A O 1
ATOM 802 N N . ASP A 1 100 ? -8.411 -8.084 -23.794 1.00 75.75 100 ASP A N 1
ATOM 803 C CA . ASP A 1 100 ? -9.710 -7.391 -23.736 1.00 75.75 100 ASP A CA 1
ATOM 804 C C . ASP A 1 100 ? -9.729 -6.130 -22.841 1.00 75.75 100 ASP A C 1
ATOM 806 O O . ASP A 1 100 ? -10.552 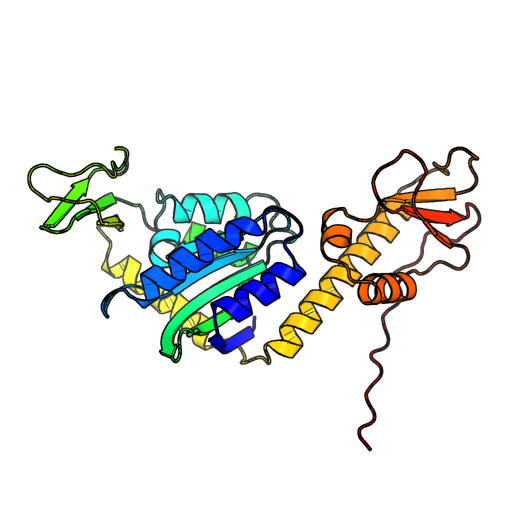-6.001 -21.930 1.00 75.75 100 ASP A O 1
ATOM 810 N N . ASP A 1 101 ? -8.793 -5.202 -23.081 1.00 83.38 101 ASP A N 1
ATOM 811 C CA . ASP A 1 101 ? -8.595 -3.954 -22.315 1.00 83.38 101 ASP A CA 1
ATOM 812 C C . ASP A 1 101 ? -8.194 -4.139 -20.835 1.00 83.38 101 ASP A C 1
ATOM 814 O O . ASP A 1 101 ? -8.191 -3.179 -20.054 1.00 83.38 101 ASP A O 1
ATOM 818 N N . LYS A 1 102 ? -7.816 -5.356 -20.432 1.00 93.19 102 LYS A N 1
ATOM 819 C CA . LYS A 1 102 ? -7.290 -5.670 -19.099 1.00 93.19 102 LYS A CA 1
ATOM 820 C C . LYS A 1 102 ? -5.797 -5.925 -19.151 1.00 93.19 102 LYS A C 1
ATOM 822 O O . LYS A 1 102 ? -5.283 -6.540 -20.079 1.00 93.19 102 LYS A O 1
ATOM 827 N N . ILE A 1 103 ? -5.131 -5.507 -18.080 1.00 94.94 103 ILE A N 1
ATOM 828 C CA . ILE A 1 103 ? -3.717 -5.786 -17.846 1.00 94.94 103 ILE A CA 1
ATOM 829 C C . ILE A 1 103 ? -3.650 -6.993 -16.916 1.00 94.94 103 ILE A C 1
ATOM 831 O O . ILE A 1 103 ? -3.911 -6.868 -15.712 1.00 94.94 103 ILE A O 1
ATOM 835 N N . LEU A 1 104 ? -3.340 -8.159 -17.479 1.00 96.19 104 LEU A N 1
ATOM 836 C CA . LEU A 1 104 ? -3.261 -9.417 -16.747 1.00 96.19 104 LEU A CA 1
ATOM 837 C C . LEU A 1 104 ? -1.843 -9.669 -16.240 1.00 96.19 104 LEU A C 1
ATOM 839 O O . LEU A 1 104 ? -0.825 -9.411 -16.898 1.00 96.19 104 LEU A O 1
ATOM 843 N N . GLY A 1 105 ? -1.754 -10.202 -15.029 1.00 96.44 105 GLY A N 1
ATOM 844 C CA . GLY A 1 105 ? -0.467 -10.398 -14.394 1.00 96.44 105 GLY A CA 1
ATOM 845 C C . GLY A 1 105 ? -0.505 -11.153 -13.086 1.00 96.44 105 GLY A C 1
ATOM 846 O O . GLY A 1 105 ? -1.535 -11.654 -12.641 1.00 96.44 105 GLY A O 1
ATOM 847 N N . ASN A 1 106 ? 0.661 -11.216 -12.458 1.00 97.88 106 ASN A N 1
ATOM 848 C CA . ASN A 1 106 ? 0.842 -11.870 -11.175 1.00 97.88 106 ASN A CA 1
ATOM 849 C C . ASN A 1 106 ? 1.033 -10.817 -10.089 1.00 97.88 106 ASN A C 1
ATOM 851 O O . ASN A 1 106 ? 1.773 -9.849 -10.265 1.00 97.88 106 ASN A O 1
ATOM 855 N N . LEU A 1 107 ? 0.386 -11.022 -8.948 1.00 98.31 107 LEU A N 1
ATOM 856 C CA . LEU A 1 107 ? 0.471 -10.141 -7.795 1.00 98.31 107 LEU A CA 1
ATOM 857 C C . LEU A 1 107 ? 1.032 -10.907 -6.598 1.00 98.31 107 LEU A C 1
ATOM 859 O O . LEU A 1 107 ? 0.525 -11.964 -6.222 1.00 98.31 107 LEU A O 1
ATOM 863 N N . TYR A 1 108 ? 2.059 -10.359 -5.965 1.00 98.62 108 TYR A N 1
ATOM 864 C CA . TYR A 1 108 ? 2.770 -10.994 -4.862 1.00 98.62 108 TYR A CA 1
ATOM 865 C C . TYR A 1 108 ? 2.718 -10.086 -3.643 1.00 98.62 108 TYR A C 1
ATOM 867 O O . TYR A 1 108 ? 3.155 -8.944 -3.703 1.00 98.62 108 TYR A O 1
ATOM 875 N N . GLU A 1 109 ? 2.176 -10.582 -2.537 1.00 98.12 109 GLU A N 1
ATOM 876 C CA . GLU A 1 109 ? 2.114 -9.842 -1.276 1.00 98.12 109 GLU A CA 1
ATOM 877 C C . GLU A 1 109 ? 3.513 -9.676 -0.672 1.00 98.12 109 GLU A C 1
ATOM 879 O O . GLU A 1 109 ? 4.262 -10.648 -0.578 1.00 98.12 109 GLU A O 1
ATOM 884 N N . LEU A 1 110 ? 3.837 -8.470 -0.203 1.00 97.38 110 LEU A N 1
ATOM 885 C CA . LEU A 1 110 ? 5.109 -8.156 0.443 1.00 97.38 110 LEU A CA 1
ATOM 886 C C . LEU A 1 110 ? 4.890 -7.732 1.898 1.00 97.38 110 LEU A C 1
ATOM 888 O O . LEU A 1 110 ? 4.012 -6.925 2.204 1.00 97.38 110 LEU A O 1
ATOM 892 N N . ASP A 1 111 ? 5.752 -8.208 2.798 1.00 95.19 111 ASP A N 1
ATOM 893 C CA . ASP A 1 111 ? 5.950 -7.542 4.086 1.00 95.19 111 ASP A CA 1
ATOM 894 C C . ASP A 1 111 ? 6.765 -6.271 3.831 1.00 95.19 111 ASP A C 1
ATOM 896 O O . ASP A 1 111 ? 7.976 -6.329 3.623 1.00 95.19 111 ASP A O 1
ATOM 900 N N . PHE A 1 112 ? 6.095 -5.120 3.814 1.00 95.44 112 PHE A N 1
ATOM 901 C CA . PHE A 1 112 ? 6.720 -3.854 3.440 1.00 95.44 112 PHE A CA 1
ATOM 902 C C . PHE A 1 112 ? 7.920 -3.486 4.330 1.00 95.44 112 PHE A C 1
ATOM 904 O O . PHE A 1 112 ? 8.939 -3.009 3.829 1.00 95.44 112 PHE A O 1
ATOM 911 N N . GLY A 1 113 ? 7.838 -3.745 5.639 1.00 93.50 113 GLY A N 1
ATOM 912 C CA . GLY A 1 113 ? 8.909 -3.419 6.583 1.00 93.50 113 GLY A CA 1
ATOM 913 C C . GLY A 1 113 ? 10.126 -4.336 6.442 1.00 93.50 113 GLY A C 1
ATOM 914 O O . GLY A 1 113 ? 11.268 -3.894 6.593 1.00 93.50 113 GLY A O 1
ATOM 915 N N . GLN A 1 114 ? 9.920 -5.622 6.146 1.00 94.44 114 GLN A N 1
ATOM 916 C CA . GLN A 1 114 ? 11.020 -6.531 5.800 1.00 94.44 114 GLN A CA 1
ATOM 917 C C . GLN A 1 114 ? 11.603 -6.199 4.425 1.00 94.44 114 GLN A C 1
ATOM 919 O O . GLN A 1 114 ? 12.819 -6.081 4.295 1.00 94.44 114 GLN A O 1
ATOM 924 N N . HIS A 1 115 ? 10.748 -5.963 3.430 1.00 96.94 115 HIS A N 1
ATOM 925 C CA . HIS A 1 115 ? 11.167 -5.678 2.063 1.00 96.94 115 HIS A CA 1
ATOM 926 C C . HIS A 1 115 ? 11.944 -4.362 1.956 1.00 96.94 115 HIS A C 1
ATOM 928 O O . HIS A 1 115 ? 12.941 -4.298 1.251 1.00 96.94 115 HIS A O 1
ATOM 934 N N . SER A 1 116 ? 11.553 -3.305 2.678 1.00 96.44 116 SER A N 1
ATOM 935 C CA . SER A 1 116 ? 12.320 -2.049 2.679 1.00 96.44 116 SER A CA 1
ATOM 936 C C . SER A 1 116 ? 13.741 -2.240 3.208 1.00 96.44 116 SER A C 1
ATOM 938 O O . SER A 1 116 ? 14.680 -1.731 2.602 1.00 96.44 116 SER A O 1
ATOM 940 N N . ARG A 1 117 ? 13.911 -3.006 4.295 1.00 95.69 117 ARG A N 1
ATOM 941 C CA . ARG A 1 117 ? 15.238 -3.323 4.852 1.00 95.69 117 ARG A CA 1
ATOM 942 C C . ARG A 1 117 ? 16.073 -4.158 3.887 1.00 95.69 117 ARG A C 1
ATOM 944 O O . ARG A 1 117 ? 17.257 -3.899 3.726 1.00 95.69 117 ARG A O 1
ATOM 951 N N . HIS A 1 118 ? 15.443 -5.119 3.220 1.00 97.00 118 HIS A N 1
ATOM 952 C CA . HIS A 1 118 ? 16.088 -5.925 2.185 1.00 97.00 118 HIS A CA 1
ATOM 953 C C . HIS A 1 118 ? 16.564 -5.077 0.997 1.00 97.00 118 HIS A C 1
ATOM 955 O O . HIS A 1 118 ? 17.712 -5.188 0.578 1.00 97.00 118 HIS A O 1
ATOM 961 N N . VAL A 1 119 ? 15.723 -4.160 0.507 1.00 97.94 119 VAL A N 1
ATOM 962 C CA . VAL A 1 119 ? 16.106 -3.198 -0.540 1.00 97.94 119 VAL A CA 1
ATOM 963 C C . VAL A 1 119 ? 17.271 -2.320 -0.082 1.00 97.94 119 VAL A C 1
ATOM 965 O O . VAL A 1 119 ? 18.177 -2.071 -0.867 1.00 97.94 119 VAL A O 1
ATOM 968 N N . GLU A 1 120 ? 17.276 -1.846 1.167 1.00 96.50 120 GLU A N 1
ATOM 969 C CA . GLU A 1 120 ? 18.373 -1.022 1.693 1.00 96.50 120 GLU A CA 1
ATOM 970 C C . GLU A 1 120 ? 19.716 -1.772 1.709 1.00 96.50 120 GLU A C 1
ATOM 972 O O . GLU A 1 120 ? 20.741 -1.175 1.378 1.00 96.50 120 GLU A O 1
ATOM 977 N N . ASP A 1 121 ? 19.701 -3.066 2.042 1.00 97.31 121 ASP A N 1
ATOM 978 C CA . ASP A 1 121 ? 20.893 -3.923 2.097 1.00 97.31 121 ASP A CA 1
ATOM 979 C C . ASP A 1 121 ? 21.430 -4.284 0.701 1.00 97.31 121 ASP A C 1
ATOM 981 O O . ASP A 1 121 ? 22.639 -4.324 0.477 1.00 97.31 121 ASP A O 1
ATOM 985 N N . LYS A 1 122 ? 20.531 -4.522 -0.262 1.00 97.94 122 LYS A N 1
ATOM 986 C CA . LYS A 1 122 ? 20.882 -5.013 -1.606 1.00 97.94 122 LYS A CA 1
ATOM 987 C C . LYS A 1 122 ? 21.065 -3.919 -2.661 1.00 97.94 122 LYS A C 1
ATOM 989 O O . LYS A 1 122 ? 21.652 -4.199 -3.704 1.00 97.94 122 LYS A O 1
ATOM 994 N N . ALA A 1 123 ? 20.533 -2.712 -2.457 1.00 97.75 123 ALA A N 1
ATOM 995 C CA . ALA A 1 123 ? 20.500 -1.690 -3.503 1.00 97.75 123 ALA A CA 1
ATOM 996 C C . ALA A 1 123 ? 21.897 -1.234 -3.952 1.00 97.75 123 ALA A C 1
ATOM 998 O O . ALA A 1 123 ? 22.781 -0.941 -3.147 1.00 97.75 123 ALA A O 1
ATOM 999 N N . LEU A 1 124 ? 22.048 -1.081 -5.266 1.00 98.19 124 LEU A N 1
ATOM 1000 C CA . LEU A 1 124 ? 23.276 -0.629 -5.919 1.00 98.19 124 LEU A CA 1
ATOM 1001 C C . LEU A 1 124 ? 23.259 0.892 -6.112 1.00 98.19 124 LEU A C 1
ATOM 1003 O O . LEU A 1 124 ? 22.180 1.482 -6.195 1.00 98.19 124 LEU A O 1
ATOM 1007 N N . PRO A 1 125 ? 24.415 1.570 -6.196 1.00 97.00 125 PRO A N 1
ATOM 1008 C CA . PRO A 1 125 ? 24.442 2.995 -6.502 1.00 97.00 125 PRO A CA 1
ATOM 1009 C C . PRO A 1 125 ? 23.887 3.273 -7.905 1.00 97.00 125 PRO A C 1
ATOM 1011 O O . PRO A 1 125 ? 24.165 2.560 -8.869 1.00 97.00 125 PRO A O 1
ATOM 1014 N N . THR A 1 126 ? 23.121 4.356 -8.028 1.00 96.94 126 THR A N 1
ATOM 1015 C CA . THR A 1 126 ? 22.726 4.878 -9.338 1.00 96.94 126 THR A CA 1
ATOM 1016 C C . THR A 1 126 ? 23.862 5.711 -9.923 1.00 96.94 126 THR A C 1
ATOM 1018 O O . THR A 1 126 ? 24.273 6.701 -9.319 1.00 96.94 126 THR A O 1
ATOM 1021 N N . ASP A 1 127 ? 24.335 5.359 -11.115 1.00 95.88 127 ASP A N 1
ATOM 1022 C CA . ASP A 1 127 ? 25.473 6.024 -11.759 1.00 95.88 127 ASP A CA 1
ATOM 1023 C C . ASP A 1 127 ? 25.038 7.131 -12.724 1.00 95.88 127 ASP A C 1
ATOM 1025 O O . ASP A 1 127 ? 25.651 8.199 -12.800 1.00 95.88 127 ASP A O 1
ATOM 1029 N N . TYR A 1 128 ? 23.974 6.885 -13.490 1.00 94.75 128 TYR A N 1
ATOM 1030 C CA . TYR A 1 128 ? 23.483 7.825 -14.492 1.00 94.75 128 TYR A CA 1
ATOM 1031 C C . TYR A 1 128 ? 21.996 7.627 -14.775 1.00 94.75 128 TYR A C 1
ATOM 1033 O O . TYR A 1 128 ? 21.400 6.596 -14.473 1.00 94.75 128 TYR A O 1
ATOM 1041 N N . VAL A 1 129 ? 21.405 8.635 -15.407 1.00 95.00 129 VAL A N 1
ATOM 1042 C CA . VAL A 1 129 ? 20.057 8.581 -15.964 1.00 95.00 129 VAL A CA 1
ATOM 1043 C C . VAL A 1 129 ? 20.173 8.471 -17.477 1.00 95.00 129 VAL A C 1
ATOM 1045 O O . VAL A 1 129 ? 20.853 9.281 -18.115 1.00 95.00 129 VAL A O 1
ATOM 1048 N N . ARG A 1 130 ? 19.525 7.469 -18.072 1.00 93.69 130 ARG A N 1
ATOM 1049 C CA . ARG A 1 130 ? 19.342 7.382 -19.522 1.00 93.69 130 ARG A CA 1
ATOM 1050 C C . ARG A 1 130 ? 18.044 8.092 -19.879 1.00 93.69 130 ARG A C 1
ATOM 1052 O O . ARG A 1 130 ? 16.966 7.606 -19.555 1.00 93.69 130 ARG A O 1
ATOM 1059 N N . VAL A 1 131 ? 18.151 9.242 -20.533 1.00 93.25 131 VAL A N 1
ATOM 1060 C CA . VAL A 1 131 ? 16.993 10.003 -21.020 1.00 93.25 131 VAL A CA 1
ATOM 1061 C C . VAL A 1 131 ? 16.735 9.593 -22.460 1.00 93.25 131 VAL A C 1
ATOM 1063 O O . VAL A 1 131 ? 17.649 9.683 -23.285 1.00 93.25 131 VAL A O 1
ATOM 1066 N N . VAL A 1 132 ? 15.531 9.103 -22.746 1.00 90.62 132 VAL A N 1
ATOM 1067 C CA . VAL A 1 132 ? 15.158 8.556 -24.050 1.00 90.62 132 VAL A CA 1
ATOM 1068 C C . VAL A 1 132 ? 14.148 9.455 -24.748 1.00 90.62 132 VAL A C 1
ATOM 1070 O O . VAL A 1 132 ? 13.186 9.928 -24.141 1.00 90.62 132 VAL A O 1
ATOM 1073 N N . TYR A 1 133 ? 14.382 9.639 -26.040 1.00 92.75 133 TYR A N 1
ATOM 1074 C CA . TYR A 1 133 ? 13.608 10.455 -26.961 1.00 92.75 133 TYR A CA 1
ATOM 1075 C C . TYR A 1 133 ? 13.212 9.617 -28.189 1.00 92.75 133 TYR A C 1
ATOM 1077 O O . TYR A 1 133 ? 13.605 8.452 -28.302 1.00 92.75 133 TYR A O 1
ATOM 1085 N N . ASP A 1 134 ? 12.439 10.187 -29.109 1.00 91.75 134 ASP A N 1
ATOM 1086 C CA . ASP A 1 134 ? 12.014 9.518 -30.348 1.00 91.75 134 ASP A CA 1
ATOM 1087 C C . ASP A 1 134 ? 13.177 9.137 -31.286 1.00 91.75 134 ASP A C 1
ATOM 1089 O O . ASP A 1 134 ? 13.105 8.101 -31.951 1.00 91.75 134 ASP A O 1
ATOM 1093 N N . HIS A 1 135 ? 14.265 9.911 -31.310 1.00 91.75 135 HIS A N 1
ATOM 1094 C CA . HIS A 1 135 ? 15.402 9.702 -32.214 1.00 91.75 135 HIS A CA 1
ATOM 1095 C C . HIS A 1 135 ? 16.704 9.301 -31.510 1.00 91.75 135 HIS A C 1
ATOM 1097 O O . HIS A 1 135 ? 17.773 9.291 -32.123 1.00 91.75 135 HIS A O 1
ATOM 1103 N N . GLY A 1 136 ? 16.649 8.929 -30.230 1.00 91.69 136 GLY A N 1
ATOM 1104 C CA . GLY A 1 136 ? 17.816 8.396 -29.535 1.00 91.69 136 GLY A CA 1
ATOM 1105 C C . GLY A 1 136 ? 17.745 8.497 -28.020 1.00 91.69 136 GLY A C 1
ATOM 1106 O O . GLY A 1 136 ? 16.688 8.655 -27.417 1.00 91.69 136 GLY A O 1
ATOM 1107 N N . SER A 1 137 ? 18.904 8.380 -27.378 1.00 92.69 137 SER A N 1
ATOM 1108 C CA . SER A 1 137 ? 19.017 8.551 -25.932 1.00 92.69 137 SER A CA 1
ATOM 1109 C C . SER A 1 137 ? 20.349 9.177 -25.552 1.00 92.69 137 SER A C 1
ATOM 1111 O O . SER A 1 137 ? 21.343 9.033 -26.266 1.00 92.69 137 SER A O 1
ATOM 1113 N N . ARG A 1 138 ? 20.380 9.838 -24.395 1.00 91.69 138 ARG A N 1
ATOM 1114 C CA . ARG A 1 138 ? 21.605 10.397 -23.816 1.00 91.69 138 ARG A CA 1
ATOM 1115 C C . ARG A 1 138 ? 21.778 9.949 -22.372 1.00 91.69 138 ARG A C 1
ATOM 1117 O O . ARG A 1 138 ? 20.800 9.774 -21.644 1.00 91.69 138 ARG A O 1
ATOM 1124 N N . LYS A 1 139 ? 23.033 9.794 -21.952 1.00 93.31 139 LYS A N 1
ATOM 1125 C CA . LYS A 1 139 ? 23.388 9.563 -20.548 1.00 93.31 139 LYS A CA 1
ATOM 1126 C C . LYS A 1 139 ? 23.592 10.900 -19.847 1.00 93.31 139 LYS A C 1
ATOM 1128 O O . LYS A 1 139 ? 24.281 11.778 -20.363 1.00 93.31 139 LYS A O 1
ATOM 1133 N N . GLN A 1 140 ? 23.005 11.040 -18.669 1.00 91.50 140 GLN A N 1
ATOM 1134 C CA . GLN A 1 140 ? 23.048 12.246 -17.856 1.00 91.50 140 GLN A CA 1
ATOM 1135 C C . GLN A 1 140 ? 23.478 11.898 -16.421 1.00 91.50 140 GLN A C 1
ATOM 1137 O O . GLN A 1 140 ? 23.022 10.886 -15.892 1.00 91.50 140 GLN A O 1
ATOM 1142 N N . PRO A 1 141 ? 24.322 12.716 -15.763 1.00 90.25 141 PRO A N 1
ATOM 1143 C CA . PRO A 1 141 ? 24.621 12.540 -14.342 1.00 90.25 141 PRO A CA 1
ATOM 1144 C C . PRO A 1 141 ? 23.356 12.636 -13.482 1.00 90.25 141 PRO A C 1
ATOM 1146 O O . PRO A 1 141 ? 22.530 13.519 -13.713 1.00 90.25 141 PRO A O 1
ATOM 1149 N N . VAL A 1 142 ? 23.245 11.797 -12.448 1.00 87.75 142 VAL A N 1
ATOM 1150 C CA . VAL A 1 142 ? 22.079 11.756 -11.535 1.00 87.75 142 VAL A CA 1
ATOM 1151 C C . VAL A 1 142 ? 21.836 13.095 -10.824 1.00 87.75 142 VAL A C 1
ATOM 1153 O O . VAL A 1 142 ? 20.707 13.425 -10.481 1.00 87.75 142 VAL A O 1
ATOM 1156 N N . THR A 1 143 ? 22.880 13.910 -10.652 1.00 85.12 143 THR A N 1
ATOM 1157 C CA . THR A 1 143 ? 22.798 15.241 -10.027 1.00 85.12 143 THR A CA 1
ATOM 1158 C C . THR A 1 143 ? 22.087 16.290 -10.881 1.00 85.12 143 THR A C 1
ATOM 1160 O O . THR A 1 143 ? 21.741 17.354 -10.370 1.00 85.12 143 THR A O 1
ATOM 1163 N N . LYS A 1 144 ? 21.880 16.033 -12.178 1.00 85.81 144 LYS A N 1
ATOM 1164 C CA . LYS A 1 144 ? 21.172 16.953 -13.070 1.00 85.81 144 LYS A CA 1
ATOM 1165 C C . LYS A 1 144 ? 19.694 16.580 -13.152 1.00 85.81 144 LYS A C 1
ATOM 1167 O O . LYS A 1 144 ? 19.368 15.428 -13.428 1.00 85.81 144 LYS A O 1
ATOM 1172 N N . THR A 1 145 ? 18.816 17.574 -13.038 1.00 84.25 145 THR A N 1
ATOM 1173 C CA . THR A 1 145 ? 17.374 17.417 -13.274 1.00 84.25 145 THR A CA 1
ATOM 1174 C C . THR A 1 145 ? 17.097 16.946 -14.702 1.00 84.25 145 THR A C 1
ATOM 1176 O O . THR A 1 145 ? 17.665 17.473 -15.662 1.00 84.25 145 THR A O 1
ATOM 1179 N N . VAL A 1 146 ? 16.228 15.947 -14.855 1.00 85.81 146 VAL A N 1
ATOM 1180 C CA . VAL A 1 146 ? 15.735 15.503 -16.166 1.00 85.81 146 VAL A CA 1
ATOM 1181 C C . VAL A 1 146 ? 14.710 16.521 -16.666 1.00 85.81 146 VAL A C 1
ATOM 1183 O O . VAL A 1 146 ? 13.723 16.781 -15.983 1.00 85.81 146 VAL A O 1
ATOM 1186 N N . SER A 1 147 ? 14.954 17.100 -17.843 1.00 83.00 147 SER A N 1
ATOM 1187 C CA . SER A 1 147 ? 13.973 17.935 -18.544 1.00 83.00 147 SER A CA 1
ATOM 1188 C C . SER A 1 147 ? 13.121 17.058 -19.458 1.00 83.00 147 SER A C 1
ATOM 1190 O O . SER A 1 147 ? 13.653 16.169 -20.122 1.00 83.00 147 SER A O 1
ATOM 1192 N N . SER A 1 148 ? 11.816 17.324 -19.491 1.00 84.06 148 SER A N 1
ATOM 1193 C CA . SER A 1 148 ? 10.877 16.727 -20.445 1.00 84.06 148 SER A CA 1
ATOM 1194 C C . SER A 1 148 ? 10.689 17.579 -21.706 1.00 84.06 148 SER A C 1
ATOM 1196 O O . SER A 1 148 ? 9.769 17.322 -22.479 1.00 84.06 148 SER A O 1
ATOM 1198 N N . GLU A 1 149 ? 11.496 18.627 -21.882 1.00 87.12 149 GLU A N 1
ATOM 1199 C CA . GLU A 1 149 ? 11.496 19.450 -23.092 1.00 87.12 149 GLU A CA 1
ATOM 1200 C C . GLU A 1 149 ? 12.031 18.664 -24.294 1.00 87.12 149 GLU A C 1
ATOM 1202 O O . GLU A 1 149 ? 12.779 17.692 -24.150 1.00 87.12 149 GLU A O 1
ATOM 1207 N N . GLU A 1 150 ? 11.634 19.096 -25.489 1.00 85.88 150 GLU A N 1
ATOM 1208 C CA . GLU A 1 150 ? 12.167 18.546 -26.730 1.00 85.88 150 GLU A CA 1
ATOM 1209 C C . GLU A 1 150 ? 13.664 18.847 -26.844 1.00 85.88 150 GLU A C 1
ATOM 1211 O O . GLU A 1 150 ? 14.130 19.959 -26.586 1.00 85.88 150 GLU A O 1
ATOM 1216 N N . ASP A 1 151 ? 14.425 17.831 -27.231 1.00 89.19 151 ASP A N 1
ATOM 1217 C CA . ASP A 1 151 ? 15.844 17.956 -27.506 1.00 89.19 151 ASP A CA 1
ATOM 1218 C C . ASP A 1 151 ? 16.040 18.242 -28.999 1.00 89.19 151 ASP A C 1
ATOM 1220 O O . ASP A 1 151 ? 15.491 17.551 -29.854 1.00 89.19 151 ASP A O 1
ATOM 1224 N N . LEU A 1 152 ? 16.846 19.253 -29.330 1.00 87.88 152 LEU A N 1
ATOM 1225 C CA . LEU A 1 152 ? 17.077 19.669 -30.720 1.00 87.88 152 LEU A CA 1
ATOM 1226 C C . LEU A 1 152 ? 17.670 18.559 -31.605 1.00 87.88 152 LEU A C 1
ATOM 1228 O O . LEU A 1 152 ? 17.512 18.610 -32.822 1.00 87.88 152 LEU A O 1
ATOM 1232 N N . LEU A 1 153 ? 18.389 17.600 -31.015 1.00 88.25 153 LEU A N 1
ATOM 1233 C CA . LEU A 1 153 ? 19.037 16.499 -31.729 1.00 88.25 153 LEU A CA 1
ATOM 1234 C C . LEU A 1 153 ? 18.247 15.201 -31.614 1.00 88.25 153 LEU A C 1
ATOM 1236 O O . LEU A 1 153 ? 18.178 14.438 -32.575 1.00 88.25 153 LEU A O 1
ATOM 1240 N N . PHE A 1 154 ? 17.697 14.933 -30.431 1.00 88.81 154 PHE A N 1
ATOM 1241 C CA . PHE A 1 154 ? 17.059 13.655 -30.137 1.00 88.81 154 PHE A CA 1
ATOM 1242 C C . PHE A 1 154 ? 15.536 13.680 -30.228 1.00 88.81 154 PHE A C 1
ATOM 1244 O O . PHE A 1 154 ? 14.966 12.602 -30.145 1.00 88.81 154 PHE A O 1
ATOM 1251 N N . GLY A 1 155 ? 14.922 14.853 -30.416 1.00 91.62 155 GLY A N 1
ATOM 1252 C CA . GLY A 1 155 ? 13.489 15.062 -30.607 1.00 91.62 155 GLY A CA 1
ATOM 1253 C C . GLY A 1 155 ? 12.677 15.005 -29.313 1.00 91.62 155 GLY A C 1
ATOM 1254 O O . GLY A 1 155 ? 13.101 15.515 -28.270 1.00 91.62 155 GLY A O 1
ATOM 1255 N N . LYS A 1 156 ? 11.464 14.446 -29.367 1.00 92.69 156 LYS A N 1
ATOM 1256 C CA . LYS A 1 156 ? 10.508 14.519 -28.254 1.00 92.69 156 LYS A CA 1
ATOM 1257 C C . LYS A 1 156 ? 10.891 13.592 -27.104 1.00 92.69 156 LYS A C 1
ATOM 1259 O O . LYS A 1 156 ? 11.138 12.405 -27.308 1.00 92.69 156 LYS A O 1
ATOM 1264 N N . TYR A 1 157 ? 10.854 14.110 -25.872 1.00 91.88 157 TYR A N 1
ATOM 1265 C CA . TYR A 1 157 ? 11.052 13.304 -24.665 1.00 91.88 157 TYR A CA 1
ATOM 1266 C C . TYR A 1 157 ? 10.020 12.174 -24.570 1.00 91.88 157 TYR A C 1
ATOM 1268 O O . TYR A 1 157 ? 8.810 12.402 -24.665 1.00 91.88 157 TYR A O 1
ATOM 1276 N N . LEU A 1 158 ? 10.503 10.957 -24.317 1.00 88.19 158 LEU A N 1
ATOM 1277 C CA . LEU A 1 158 ? 9.660 9.795 -24.068 1.00 88.19 158 LEU A CA 1
ATOM 1278 C C . LEU A 1 158 ? 9.646 9.458 -22.576 1.00 88.19 158 LEU A C 1
ATOM 1280 O O . LEU A 1 158 ? 8.595 9.532 -21.937 1.00 88.19 158 LEU A O 1
ATOM 1284 N N . TYR A 1 159 ? 10.783 9.055 -22.016 1.00 87.75 159 TYR A N 1
ATOM 1285 C CA . TYR A 1 159 ? 10.921 8.641 -20.616 1.00 87.75 159 TYR A CA 1
ATOM 1286 C C . TYR A 1 159 ? 12.392 8.699 -20.183 1.00 87.75 159 TYR A C 1
ATOM 1288 O O . TYR A 1 159 ? 13.306 8.790 -21.005 1.00 87.75 159 TYR A O 1
ATOM 1296 N N . SER A 1 160 ? 12.628 8.603 -18.880 1.00 90.69 160 SER A N 1
ATOM 1297 C CA . SER A 1 160 ? 13.953 8.462 -18.288 1.00 90.69 160 SER A CA 1
ATOM 1298 C C . SER A 1 160 ? 14.047 7.172 -17.494 1.00 90.69 160 SER A C 1
ATOM 1300 O O . SER A 1 160 ? 13.071 6.774 -16.866 1.00 90.69 160 SER A O 1
ATOM 1302 N N . GLU A 1 161 ? 15.229 6.569 -17.488 1.00 91.12 161 GLU A N 1
ATOM 1303 C CA . GLU A 1 161 ? 15.526 5.386 -16.687 1.00 91.12 161 GLU A CA 1
ATOM 1304 C C . GLU A 1 161 ? 16.775 5.615 -15.848 1.00 91.12 161 GLU A C 1
ATOM 1306 O O . GLU A 1 161 ? 17.809 6.059 -16.361 1.00 91.12 161 GLU A O 1
ATOM 1311 N N . TYR A 1 162 ? 16.697 5.266 -14.572 1.00 94.12 162 TYR A N 1
ATOM 1312 C CA . TYR A 1 162 ? 17.849 5.267 -13.679 1.00 94.12 162 TYR A CA 1
ATOM 1313 C C . TYR A 1 162 ? 18.661 3.985 -13.888 1.00 94.12 162 TYR A C 1
ATOM 1315 O O . TYR A 1 162 ? 18.102 2.906 -14.068 1.00 94.12 162 TYR A O 1
ATOM 1323 N N . GLN A 1 163 ? 19.988 4.107 -13.950 1.00 94.50 163 GLN A N 1
ATOM 1324 C CA . GLN A 1 163 ? 20.878 3.018 -14.356 1.00 94.50 163 GLN A CA 1
ATOM 1325 C C . GLN A 1 163 ? 22.119 2.946 -13.466 1.00 94.50 163 GLN A C 1
ATOM 1327 O O . GLN A 1 163 ? 22.623 3.963 -12.982 1.00 94.50 163 GLN A O 1
ATOM 1332 N N . THR A 1 164 ? 22.643 1.732 -13.317 1.00 95.75 164 THR A N 1
ATOM 1333 C CA . THR A 1 164 ? 23.937 1.444 -12.691 1.00 95.75 164 THR A CA 1
ATOM 1334 C C . THR A 1 164 ? 24.912 0.873 -13.723 1.00 95.75 164 THR A C 1
ATOM 1336 O O . THR A 1 164 ? 24.513 0.236 -14.701 1.00 95.75 164 THR A O 1
ATOM 1339 N N . ASN A 1 165 ? 26.204 1.109 -13.521 1.00 95.50 165 ASN A N 1
ATOM 1340 C CA . ASN A 1 165 ? 27.282 0.460 -14.257 1.00 95.50 165 ASN A CA 1
ATOM 1341 C C . ASN A 1 165 ? 27.421 -1.021 -13.855 1.00 95.50 165 ASN A C 1
ATOM 1343 O O . ASN A 1 165 ? 27.932 -1.820 -14.638 1.00 95.50 165 ASN A O 1
ATOM 1347 N N . GLU A 1 166 ? 26.895 -1.416 -12.693 1.00 96.50 166 GLU A N 1
ATOM 1348 C CA . GLU A 1 166 ? 26.885 -2.791 -12.180 1.00 96.50 166 GLU A CA 1
ATOM 1349 C C . GLU A 1 166 ? 25.691 -3.608 -12.719 1.00 96.50 166 GLU A C 1
ATOM 1351 O O . GLU A 1 166 ? 24.978 -4.294 -11.986 1.00 96.50 166 GLU A O 1
ATOM 1356 N N . SER A 1 167 ? 25.449 -3.533 -14.031 1.00 93.38 167 SER A N 1
ATOM 1357 C CA . SER A 1 167 ? 24.246 -4.101 -14.668 1.00 93.38 167 SER A CA 1
ATOM 1358 C C . SER A 1 167 ? 24.057 -5.613 -14.456 1.00 93.38 167 SER A C 1
ATOM 1360 O O . SER A 1 167 ? 22.924 -6.087 -14.380 1.00 93.38 167 SER A O 1
ATOM 1362 N N . ASP A 1 168 ? 25.138 -6.385 -14.317 1.00 96.69 168 ASP A N 1
ATOM 1363 C CA . ASP A 1 168 ? 25.066 -7.824 -14.032 1.00 96.69 168 ASP A CA 1
ATOM 1364 C C . ASP A 1 168 ? 24.597 -8.105 -12.604 1.00 96.69 168 ASP A C 1
ATOM 1366 O O . ASP A 1 168 ? 23.722 -8.949 -12.402 1.00 96.69 168 ASP A O 1
ATOM 1370 N N . ALA A 1 169 ? 25.125 -7.364 -11.625 1.00 97.69 169 ALA A N 1
ATOM 1371 C CA . ALA A 1 169 ? 24.701 -7.468 -10.232 1.00 97.69 169 ALA A CA 1
ATOM 1372 C C . ALA A 1 169 ? 23.240 -7.026 -10.075 1.00 97.69 169 ALA A C 1
ATOM 1374 O O . ALA A 1 169 ? 22.455 -7.695 -9.405 1.00 97.69 169 ALA A O 1
ATOM 1375 N N . HIS A 1 170 ? 22.840 -5.962 -10.776 1.00 97.25 170 HIS A N 1
ATOM 1376 C CA . HIS A 1 170 ? 21.458 -5.486 -10.770 1.00 97.25 170 HIS A CA 1
ATOM 1377 C C . HIS A 1 170 ? 20.485 -6.529 -11.325 1.00 97.25 170 HIS A C 1
ATOM 1379 O O . HIS A 1 170 ? 19.489 -6.854 -10.682 1.00 97.25 170 HIS A O 1
ATOM 1385 N N . ARG A 1 171 ? 20.807 -7.132 -12.478 1.00 95.88 171 ARG A N 1
ATOM 1386 C CA . ARG A 1 171 ? 20.011 -8.233 -13.048 1.00 95.88 171 ARG A CA 1
ATOM 1387 C C . ARG A 1 171 ? 19.969 -9.455 -12.136 1.00 95.88 171 ARG A C 1
ATOM 1389 O O . ARG A 1 171 ? 18.955 -10.149 -12.108 1.00 95.88 171 ARG A O 1
ATOM 1396 N N . HIS A 1 172 ? 21.055 -9.733 -11.417 1.00 97.56 172 HIS A N 1
ATOM 1397 C CA . HIS A 1 172 ? 21.096 -10.827 -10.456 1.00 97.56 172 HIS A CA 1
ATOM 1398 C C . HIS A 1 172 ? 20.110 -10.598 -9.306 1.00 97.56 172 HIS A C 1
ATOM 1400 O O . HIS A 1 172 ? 19.293 -11.480 -9.062 1.00 97.56 172 HIS A O 1
ATOM 1406 N N . ILE A 1 173 ? 20.102 -9.403 -8.701 1.00 98.06 173 ILE A N 1
ATOM 1407 C CA . ILE A 1 173 ? 19.152 -9.030 -7.638 1.00 98.06 173 ILE A CA 1
ATOM 1408 C C . ILE A 1 173 ? 17.707 -9.236 -8.106 1.00 98.06 173 ILE A C 1
ATOM 1410 O O . ILE A 1 173 ? 16.953 -9.959 -7.467 1.00 98.06 173 ILE A O 1
ATOM 1414 N N . LEU A 1 174 ? 17.331 -8.694 -9.269 1.00 97.25 174 LEU A N 1
ATOM 1415 C CA . LEU A 1 174 ? 15.957 -8.818 -9.785 1.00 97.25 174 LEU A CA 1
ATOM 1416 C C . LEU A 1 174 ? 15.554 -10.272 -10.076 1.00 97.25 174 LEU A C 1
ATOM 1418 O O . LEU A 1 174 ? 14.390 -10.654 -9.950 1.00 97.25 174 LEU A O 1
ATOM 1422 N N . ARG A 1 175 ? 16.520 -11.114 -10.452 1.00 96.94 175 ARG A N 1
ATOM 1423 C CA . ARG A 1 175 ? 16.282 -12.547 -10.623 1.00 96.94 175 ARG A CA 1
ATOM 1424 C C . ARG A 1 175 ? 16.086 -13.255 -9.283 1.00 96.94 175 ARG A C 1
ATOM 1426 O O . ARG A 1 175 ? 15.215 -14.121 -9.219 1.00 96.94 175 ARG A O 1
ATOM 1433 N N . GLU A 1 176 ? 16.870 -12.920 -8.257 1.00 97.88 176 GLU A N 1
ATOM 1434 C CA . GLU A 1 176 ? 16.678 -13.436 -6.892 1.00 97.88 176 GLU A CA 1
ATOM 1435 C C . GLU A 1 176 ? 15.276 -13.072 -6.382 1.00 97.88 176 GLU A C 1
ATOM 1437 O O . GLU A 1 176 ? 14.520 -13.958 -5.989 1.00 97.88 176 GLU A O 1
ATOM 1442 N N . GLU A 1 177 ? 14.887 -11.802 -6.527 1.00 97.94 177 GLU A N 1
ATOM 1443 C CA . GLU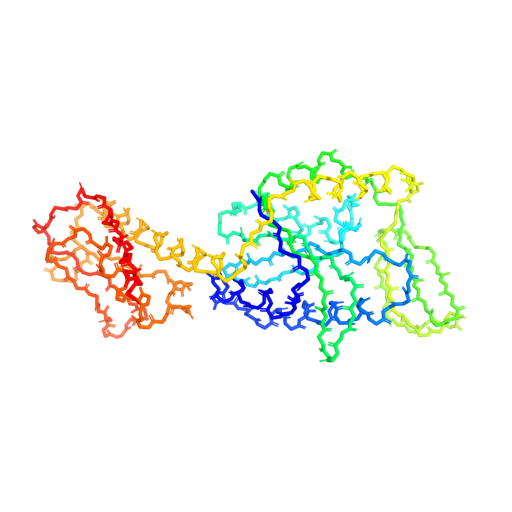 A 1 177 ? 13.565 -11.288 -6.158 1.00 97.94 177 GLU A CA 1
ATOM 1444 C C . GLU A 1 177 ? 12.422 -12.093 -6.782 1.00 97.94 177 GLU A C 1
ATOM 1446 O O . GLU A 1 177 ? 11.506 -12.563 -6.096 1.00 97.94 177 GLU A O 1
ATOM 1451 N N . LYS A 1 178 ? 12.493 -12.320 -8.098 1.00 96.12 178 LYS A N 1
ATOM 1452 C CA . LYS A 1 178 ? 11.512 -13.145 -8.804 1.00 96.12 178 LYS A CA 1
ATOM 1453 C C . LYS A 1 178 ? 11.502 -14.588 -8.291 1.00 96.12 178 LYS A C 1
ATOM 1455 O O . LYS A 1 178 ? 10.436 -15.123 -7.992 1.00 96.12 178 LYS A O 1
ATOM 1460 N N . GLN A 1 179 ? 12.671 -15.210 -8.143 1.00 96.69 179 GLN A N 1
ATOM 1461 C CA . GLN A 1 179 ? 12.789 -16.597 -7.678 1.00 96.69 179 GLN A CA 1
ATOM 1462 C C . GLN A 1 179 ? 12.275 -16.804 -6.253 1.00 96.69 179 GLN A C 1
ATOM 1464 O O . GLN A 1 179 ? 11.817 -17.901 -5.917 1.00 96.69 179 GLN A O 1
ATOM 1469 N N . ASP A 1 180 ? 12.386 -15.798 -5.395 1.00 96.62 180 ASP A N 1
ATOM 1470 C CA . ASP A 1 180 ? 11.865 -15.852 -4.035 1.00 96.62 180 ASP A CA 1
ATOM 1471 C C . ASP A 1 180 ? 10.338 -15.735 -4.032 1.00 96.62 180 ASP A C 1
ATOM 1473 O O . ASP A 1 180 ? 9.656 -16.547 -3.396 1.00 96.62 180 ASP A O 1
ATOM 1477 N N . ARG A 1 181 ? 9.782 -14.812 -4.825 1.00 96.75 181 ARG A N 1
ATOM 1478 C CA . ARG A 1 181 ? 8.328 -14.666 -5.000 1.00 96.75 181 ARG A CA 1
ATOM 1479 C C . ARG A 1 181 ? 7.668 -15.871 -5.665 1.00 96.75 181 ARG A C 1
ATOM 1481 O O . ARG A 1 181 ? 6.556 -16.245 -5.285 1.00 96.75 181 ARG A O 1
ATOM 1488 N N . ASP A 1 182 ? 8.360 -16.549 -6.577 1.00 94.69 182 ASP A N 1
ATOM 1489 C CA . ASP A 1 182 ? 7.875 -17.781 -7.212 1.00 94.69 182 ASP A CA 1
ATOM 1490 C C . ASP A 1 182 ? 7.570 -18.886 -6.186 1.00 94.69 182 ASP A C 1
ATOM 1492 O O . ASP A 1 182 ? 6.691 -19.726 -6.413 1.00 94.69 182 ASP A O 1
ATOM 1496 N N . ARG A 1 183 ? 8.229 -18.861 -5.021 1.00 96.12 183 ARG A N 1
ATOM 1497 C CA . ARG A 1 183 ? 8.031 -19.827 -3.927 1.00 96.12 183 ARG A CA 1
ATOM 1498 C C . ARG A 1 183 ? 6.851 -19.483 -3.017 1.00 96.12 183 ARG A C 1
ATOM 1500 O O . ARG A 1 183 ? 6.521 -20.277 -2.132 1.00 96.12 183 ARG A O 1
ATOM 1507 N N . PHE A 1 184 ? 6.203 -18.329 -3.193 1.00 97.88 184 PHE A N 1
ATOM 1508 C CA . PHE A 1 184 ? 5.045 -17.959 -2.381 1.00 97.88 184 PHE A CA 1
ATOM 1509 C C . PHE A 1 184 ? 3.885 -18.929 -2.605 1.00 97.88 184 PHE A C 1
ATOM 1511 O O . PHE A 1 184 ? 3.679 -19.472 -3.693 1.00 97.88 184 PHE A O 1
ATOM 1518 N N . LYS A 1 185 ? 3.093 -19.140 -1.551 1.00 97.44 185 LYS A N 1
ATOM 1519 C CA . LYS A 1 185 ? 1.906 -19.992 -1.639 1.00 97.44 185 LYS A CA 1
ATOM 1520 C C . LYS A 1 185 ? 0.852 -19.294 -2.489 1.00 97.44 185 LYS A C 1
ATOM 1522 O O . LYS A 1 185 ? 0.537 -18.131 -2.238 1.00 97.44 185 LYS A O 1
ATOM 1527 N N . GLN A 1 186 ? 0.295 -20.011 -3.459 1.00 97.88 186 GLN A N 1
ATOM 1528 C CA . GLN A 1 186 ? -0.838 -19.511 -4.228 1.00 97.88 186 GLN A CA 1
ATOM 1529 C C . GLN A 1 186 ? -2.036 -19.305 -3.296 1.00 97.88 186 GLN A C 1
ATOM 1531 O O . GLN A 1 186 ? -2.357 -20.178 -2.487 1.00 97.88 186 GLN A O 1
ATOM 1536 N N . GLY A 1 187 ? -2.649 -18.127 -3.369 1.00 97.06 187 GLY A N 1
ATOM 1537 C CA . GLY A 1 187 ? -3.820 -17.761 -2.585 1.00 97.06 187 GLY A CA 1
ATOM 1538 C C . GLY A 1 187 ? -5.037 -17.492 -3.461 1.00 97.06 187 GLY A C 1
ATOM 1539 O O . GLY A 1 187 ? -4.906 -17.206 -4.647 1.00 97.06 187 GLY A O 1
ATOM 1540 N N . ASP A 1 188 ? -6.216 -17.538 -2.848 1.00 97.69 188 ASP A N 1
ATOM 1541 C CA . ASP A 1 188 ? -7.435 -16.988 -3.433 1.00 97.69 188 ASP A CA 1
ATOM 1542 C C . ASP A 1 188 ? -7.483 -15.474 -3.170 1.00 97.69 188 ASP A C 1
ATOM 1544 O O . ASP A 1 188 ? -7.342 -15.019 -2.027 1.00 97.69 188 ASP A O 1
ATOM 1548 N N . PHE A 1 189 ? -7.627 -14.685 -4.237 1.00 97.56 189 PHE A N 1
ATOM 1549 C CA . PHE A 1 189 ? -7.596 -13.228 -4.138 1.00 97.56 189 PHE A CA 1
ATOM 1550 C C . PHE A 1 189 ? -8.860 -12.656 -3.479 1.00 97.56 189 PHE A C 1
ATOM 1552 O O . PHE A 1 189 ? -8.777 -11.687 -2.727 1.00 97.56 189 PHE A O 1
ATOM 1559 N N . GLN A 1 190 ? -10.025 -13.273 -3.679 1.00 96.81 190 GLN A N 1
ATOM 1560 C CA . GLN A 1 190 ? -11.267 -12.827 -3.043 1.00 96.81 190 GLN A CA 1
ATOM 1561 C C . GLN A 1 190 ? -11.219 -13.072 -1.532 1.00 96.81 190 GLN A C 1
ATOM 1563 O O . GLN A 1 190 ? -11.538 -12.179 -0.745 1.00 96.81 190 GLN A O 1
ATOM 1568 N N . GLU A 1 191 ? -10.734 -14.241 -1.107 1.00 97.56 191 GLU A N 1
ATOM 1569 C CA . GLU A 1 191 ? -10.479 -14.524 0.308 1.00 97.56 191 GLU A CA 1
ATOM 1570 C C . GLU A 1 191 ? -9.452 -13.557 0.906 1.00 97.56 191 GLU A C 1
ATOM 1572 O O . GLU A 1 191 ? -9.573 -13.158 2.067 1.00 97.56 191 GLU A O 1
ATOM 1577 N N . HIS A 1 192 ? -8.451 -13.148 0.122 1.00 97.75 192 HIS A N 1
ATOM 1578 C CA . HIS A 1 192 ? -7.472 -12.149 0.544 1.00 97.75 192 HIS A CA 1
ATOM 1579 C C . HIS A 1 192 ? -8.112 -10.783 0.805 1.00 97.75 192 HIS A C 1
ATOM 1581 O O . HIS A 1 192 ? -7.905 -10.217 1.877 1.00 97.75 192 HIS A O 1
ATOM 1587 N N . ILE A 1 193 ? -8.959 -10.286 -0.101 1.00 98.06 193 ILE A N 1
ATOM 1588 C CA . ILE A 1 193 ? -9.694 -9.026 0.104 1.00 98.06 193 ILE A CA 1
ATOM 1589 C C . ILE A 1 193 ? -10.60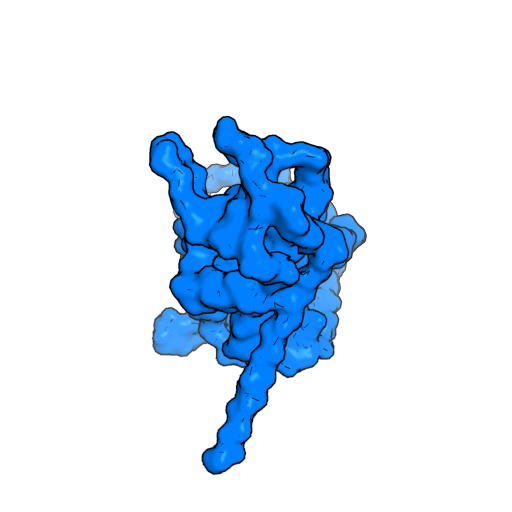7 -9.103 1.334 1.00 98.06 193 ILE A C 1
ATOM 1591 O O . ILE A 1 193 ? -10.638 -8.166 2.135 1.00 98.06 193 ILE A O 1
ATOM 1595 N N . VAL A 1 194 ? -11.299 -10.227 1.541 1.00 96.94 194 VAL A N 1
ATOM 1596 C CA . VAL A 1 194 ? -12.109 -10.446 2.752 1.00 96.94 194 VAL A CA 1
ATOM 1597 C C . VAL A 1 194 ? -11.237 -10.402 4.010 1.00 96.94 194 VAL A C 1
ATOM 1599 O O . VAL A 1 194 ? -11.611 -9.764 4.996 1.00 96.94 194 VAL A O 1
ATOM 1602 N N . SER A 1 195 ? -10.054 -11.019 3.978 1.00 96.62 195 SER A N 1
ATOM 1603 C CA . SER A 1 195 ? -9.098 -10.972 5.088 1.00 96.62 195 SER A CA 1
ATOM 1604 C C . SER A 1 195 ? -8.619 -9.547 5.379 1.00 96.62 195 SER A C 1
ATOM 1606 O O . SER A 1 195 ? -8.531 -9.170 6.548 1.00 96.62 195 SER A O 1
ATOM 1608 N N . LEU A 1 196 ? -8.341 -8.739 4.349 1.00 97.00 196 LEU A N 1
ATOM 1609 C CA . LEU A 1 196 ? -7.962 -7.330 4.511 1.00 97.00 196 LEU A CA 1
ATOM 1610 C C . LEU A 1 196 ? -9.101 -6.509 5.129 1.00 97.00 196 LEU A C 1
ATOM 1612 O O . LEU A 1 196 ? -8.867 -5.756 6.075 1.00 97.00 196 LEU A O 1
ATOM 1616 N N . ARG A 1 197 ? -10.339 -6.704 4.655 1.00 96.69 197 ARG A N 1
ATOM 1617 C CA . ARG A 1 197 ? -11.540 -6.054 5.203 1.00 96.69 197 ARG A CA 1
ATOM 1618 C C . ARG A 1 197 ? -11.712 -6.361 6.692 1.00 96.69 197 ARG A C 1
ATOM 1620 O O . ARG A 1 197 ? -11.870 -5.446 7.497 1.00 96.69 197 ARG A O 1
ATOM 1627 N N . ILE A 1 198 ? -11.640 -7.640 7.072 1.00 96.00 198 ILE A N 1
ATOM 1628 C CA . ILE A 1 198 ? -11.746 -8.071 8.476 1.00 96.00 198 ILE A CA 1
ATOM 1629 C C . ILE A 1 198 ? -10.600 -7.477 9.300 1.00 96.00 198 ILE A C 1
ATOM 1631 O O . ILE A 1 198 ? -10.847 -6.895 10.354 1.00 96.00 198 ILE A O 1
ATOM 1635 N N . GLY A 1 199 ? -9.361 -7.560 8.805 1.00 95.25 199 GLY A N 1
ATOM 1636 C CA . GLY A 1 199 ? -8.185 -7.009 9.479 1.00 95.25 199 GLY A CA 1
ATOM 1637 C C . GLY A 1 199 ? -8.285 -5.501 9.728 1.00 95.25 199 GLY A C 1
ATOM 1638 O O . GLY A 1 199 ? -7.922 -5.033 10.812 1.00 95.25 199 GLY A O 1
ATOM 1639 N N . ARG A 1 200 ? -8.847 -4.740 8.778 1.00 95.62 200 ARG A N 1
ATOM 1640 C CA . ARG A 1 200 ? -9.149 -3.310 8.951 1.00 95.62 200 ARG A CA 1
ATOM 1641 C C . ARG A 1 200 ? -10.111 -3.076 10.119 1.00 95.62 200 ARG A C 1
ATOM 1643 O O . ARG A 1 200 ? -9.836 -2.229 10.968 1.00 95.62 200 ARG A O 1
ATOM 1650 N N . ILE A 1 201 ? -11.219 -3.819 10.175 1.00 97.25 201 ILE A N 1
ATOM 1651 C CA . ILE A 1 201 ? -12.234 -3.683 11.236 1.00 97.25 201 ILE A CA 1
ATOM 1652 C C . ILE A 1 201 ? -11.648 -4.074 12.598 1.00 97.25 201 ILE A C 1
ATOM 1654 O O . ILE A 1 201 ? -11.821 -3.346 13.573 1.00 97.25 201 ILE A O 1
ATOM 1658 N N . GLU A 1 202 ? -10.892 -5.173 12.669 1.00 96.62 202 GLU A N 1
ATOM 1659 C CA . GLU A 1 202 ? -10.229 -5.598 13.906 1.00 96.62 202 GLU A CA 1
ATOM 1660 C C . GLU A 1 202 ? -9.214 -4.568 14.410 1.00 96.62 202 GLU A C 1
ATOM 1662 O O . GLU A 1 202 ? -9.107 -4.339 15.616 1.00 96.62 202 GLU A O 1
ATOM 1667 N N . THR A 1 203 ? -8.456 -3.955 13.499 1.00 95.44 203 THR A N 1
ATOM 1668 C CA . THR A 1 203 ? -7.483 -2.909 13.839 1.00 95.44 203 THR A CA 1
ATOM 1669 C C . THR A 1 203 ? -8.185 -1.700 14.442 1.00 95.44 203 THR A C 1
ATOM 1671 O O . THR A 1 203 ? -7.756 -1.190 15.479 1.00 95.44 203 THR A O 1
ATOM 1674 N N . GLU A 1 204 ? -9.304 -1.282 13.850 1.00 97.12 204 GLU A N 1
ATOM 1675 C CA . GLU A 1 204 ? -10.104 -0.188 14.388 1.00 97.12 204 GLU A CA 1
ATOM 1676 C C . GLU A 1 204 ? -10.706 -0.531 15.755 1.00 97.12 204 GLU A C 1
ATOM 1678 O O . GLU A 1 204 ? -10.629 0.272 16.686 1.00 97.12 204 GLU A O 1
ATOM 1683 N N . ALA A 1 205 ? -11.231 -1.747 15.919 1.00 97.62 205 ALA A N 1
ATOM 1684 C CA . ALA A 1 205 ? -11.776 -2.207 17.189 1.00 97.62 205 ALA A CA 1
ATOM 1685 C C . ALA A 1 205 ? -10.721 -2.181 18.310 1.00 97.62 205 ALA A C 1
ATOM 1687 O O . ALA A 1 205 ? -10.991 -1.690 19.410 1.00 97.62 205 ALA A O 1
ATOM 1688 N N . LYS A 1 206 ? -9.503 -2.669 18.029 1.00 96.56 206 LYS A N 1
ATOM 1689 C CA . LYS A 1 206 ? -8.372 -2.631 18.972 1.00 96.56 206 LYS A CA 1
ATOM 1690 C C . LYS A 1 206 ? -7.999 -1.196 19.325 1.00 96.56 206 LYS A C 1
ATOM 1692 O O . LYS A 1 206 ? -7.924 -0.876 20.509 1.00 96.56 206 LYS A O 1
ATOM 1697 N N . ARG A 1 207 ? -7.870 -0.320 18.321 1.00 96.50 207 ARG A N 1
ATOM 1698 C CA . ARG A 1 207 ? -7.564 1.106 18.517 1.00 96.50 207 ARG A CA 1
ATOM 1699 C C . ARG A 1 207 ? -8.593 1.781 19.426 1.00 96.50 207 ARG A C 1
ATOM 1701 O O . ARG A 1 207 ? -8.213 2.532 20.321 1.00 96.50 207 ARG A O 1
ATOM 1708 N N . ILE A 1 208 ? -9.885 1.521 19.214 1.00 97.50 208 ILE A N 1
ATOM 1709 C CA . ILE A 1 208 ? -10.963 2.068 20.048 1.00 97.50 208 ILE A CA 1
ATOM 1710 C C . ILE A 1 208 ? -10.822 1.589 21.494 1.00 97.50 208 ILE A C 1
ATOM 1712 O O . ILE A 1 208 ? -10.816 2.411 22.408 1.00 97.50 208 ILE A O 1
ATOM 1716 N N . VAL A 1 209 ? -10.678 0.278 21.707 1.00 97.38 209 VAL A N 1
ATOM 1717 C CA . VAL A 1 209 ? -10.549 -0.302 23.052 1.00 97.38 209 VAL A CA 1
ATOM 1718 C C . VAL A 1 209 ? -9.325 0.252 23.781 1.00 97.38 209 VAL A C 1
ATOM 1720 O O . VAL A 1 209 ? -9.427 0.608 24.954 1.00 97.38 209 VAL A O 1
ATOM 1723 N N . GLU A 1 210 ? -8.185 0.367 23.101 1.00 96.69 210 GLU A N 1
ATOM 1724 C CA . GLU A 1 210 ? -6.961 0.952 23.658 1.00 96.69 210 GLU A CA 1
ATOM 1725 C C . GLU A 1 210 ? -7.154 2.425 24.029 1.00 96.69 210 GLU A C 1
ATOM 1727 O O . GLU A 1 210 ? -6.823 2.817 25.149 1.00 96.69 210 GLU A O 1
ATOM 1732 N N . LYS A 1 211 ? -7.764 3.227 23.145 1.00 96.81 211 LYS A N 1
ATOM 1733 C CA . LYS A 1 211 ? -8.074 4.637 23.424 1.00 96.81 211 LYS A CA 1
ATOM 1734 C C . LYS A 1 211 ? -9.006 4.797 24.619 1.00 96.81 211 LYS A C 1
ATOM 1736 O O . LYS A 1 211 ? -8.722 5.600 25.500 1.00 96.81 211 LYS A O 1
ATOM 1741 N N . ILE A 1 212 ? -10.093 4.029 24.673 1.00 97.19 212 ILE A N 1
ATOM 1742 C CA . ILE A 1 212 ? -11.052 4.080 25.783 1.00 97.19 212 ILE A CA 1
ATOM 1743 C C . ILE A 1 212 ? -10.394 3.646 27.092 1.00 97.19 212 ILE A C 1
ATOM 1745 O O . ILE A 1 212 ? -10.644 4.255 28.132 1.00 97.19 212 ILE A O 1
ATOM 1749 N N . ARG A 1 213 ? -9.541 2.617 27.063 1.00 95.56 213 ARG A N 1
ATOM 1750 C CA . ARG A 1 213 ? -8.814 2.130 28.242 1.00 95.56 213 ARG A CA 1
ATOM 1751 C C . ARG A 1 213 ? -7.807 3.154 28.768 1.00 95.56 213 ARG A C 1
ATOM 1753 O O . ARG A 1 213 ? -7.674 3.283 29.979 1.00 95.56 213 ARG A O 1
ATOM 1760 N N . ALA A 1 214 ? -7.145 3.892 27.879 1.00 96.25 214 ALA A N 1
ATOM 1761 C CA . ALA A 1 214 ? -6.143 4.895 28.237 1.00 96.25 214 ALA A CA 1
ATOM 1762 C C . ALA A 1 214 ? -6.721 6.149 28.924 1.00 96.25 214 ALA A C 1
ATOM 1764 O O . ALA A 1 214 ? -5.972 6.903 29.537 1.00 96.25 214 ALA A O 1
ATOM 1765 N N . LEU A 1 215 ? -8.033 6.393 28.839 1.00 96.44 215 LEU A N 1
ATOM 1766 C CA . LEU A 1 215 ? -8.665 7.536 29.500 1.00 96.44 215 LEU A CA 1
ATOM 1767 C C . LEU A 1 215 ? -8.750 7.329 31.022 1.00 96.44 215 LEU A C 1
ATOM 1769 O O . LEU A 1 215 ? -9.291 6.330 31.500 1.00 96.44 215 LEU A O 1
ATOM 1773 N N . GLU A 1 216 ? -8.272 8.301 31.794 1.00 94.25 216 GLU A N 1
ATOM 1774 C CA . GLU A 1 216 ? -8.305 8.242 33.263 1.00 94.25 216 GLU A CA 1
ATOM 1775 C C . GLU A 1 216 ? -9.685 8.585 33.838 1.00 94.25 216 GLU A C 1
ATOM 1777 O O . GLU A 1 216 ? -10.135 7.965 34.800 1.00 94.25 216 GLU A O 1
ATOM 1782 N N . LYS A 1 217 ? -10.385 9.543 33.220 1.00 95.19 217 LYS A N 1
ATOM 1783 C CA . LYS A 1 217 ? -11.713 10.020 33.628 1.00 95.19 217 LYS A CA 1
ATOM 1784 C C . LYS A 1 217 ? -12.639 10.201 32.418 1.00 95.19 217 LYS A C 1
ATOM 1786 O O . LYS A 1 217 ? -12.127 10.375 31.308 1.00 95.19 217 LYS A O 1
ATOM 1791 N N . PRO A 1 218 ? -13.970 10.180 32.615 1.00 96.25 218 PRO A N 1
ATOM 1792 C CA . PRO A 1 218 ? -14.928 10.504 31.563 1.00 96.25 218 PRO A CA 1
ATOM 1793 C C . PRO A 1 218 ? -14.609 11.855 30.912 1.00 96.25 218 PRO A C 1
ATOM 1795 O O . PRO A 1 218 ? -14.261 12.818 31.598 1.00 96.25 218 PRO A O 1
ATOM 1798 N N . ASN A 1 219 ? -14.704 11.907 29.586 1.00 94.81 219 ASN A N 1
ATOM 1799 C CA . ASN A 1 219 ? -14.376 13.073 28.760 1.00 94.81 219 ASN A CA 1
ATOM 1800 C C . ASN A 1 219 ? -15.586 13.611 27.977 1.00 94.81 219 ASN A C 1
ATOM 1802 O O . ASN A 1 219 ? -15.419 14.509 27.152 1.00 94.81 219 ASN A O 1
ATOM 1806 N N . SER A 1 220 ? -16.792 13.096 28.238 1.00 92.88 220 SER A N 1
ATOM 1807 C CA . SER A 1 220 ? -18.038 13.717 27.786 1.00 92.88 220 SER A CA 1
ATOM 1808 C C . SER A 1 220 ? -18.348 14.998 28.561 1.00 92.88 220 SER A C 1
ATOM 1810 O O . SER A 1 220 ? -17.924 15.174 29.704 1.00 92.88 220 SER A O 1
ATOM 1812 N N . SER A 1 221 ? -19.127 15.896 27.954 1.00 88.31 221 SER A N 1
ATOM 1813 C CA . SER A 1 221 ? -19.515 17.177 28.564 1.00 88.31 221 SER A CA 1
ATOM 1814 C C . SER A 1 221 ? -20.317 17.025 29.861 1.00 88.31 221 SER A C 1
ATOM 1816 O O . SER A 1 221 ? -20.215 17.872 30.742 1.00 88.31 221 SER A O 1
ATOM 1818 N N . ASP A 1 222 ? -21.091 15.947 29.990 1.00 90.75 222 ASP A N 1
ATOM 1819 C CA . ASP A 1 222 ? -21.875 15.608 31.181 1.00 90.75 222 ASP A CA 1
ATOM 1820 C C . ASP A 1 222 ? -21.109 14.733 32.193 1.00 90.75 222 ASP A C 1
ATOM 1822 O O . ASP A 1 222 ? -21.637 14.408 33.255 1.00 90.75 222 ASP A O 1
ATOM 1826 N N . GLY A 1 223 ? -19.872 14.332 31.871 1.00 92.94 223 GLY A N 1
ATOM 1827 C CA . GLY A 1 223 ? -19.026 13.490 32.716 1.00 92.94 223 GLY A CA 1
ATOM 1828 C C . GLY A 1 223 ? -19.495 12.038 32.869 1.00 92.94 223 GLY A C 1
ATOM 1829 O O . GLY A 1 223 ? -18.990 11.333 33.744 1.00 92.94 223 GLY A O 1
ATOM 1830 N N . ASN A 1 224 ? -20.447 11.571 32.056 1.00 95.38 224 ASN A N 1
ATOM 1831 C CA . ASN A 1 224 ? -21.005 10.220 32.173 1.00 95.38 224 ASN A CA 1
ATOM 1832 C C . ASN A 1 224 ? -20.390 9.186 31.227 1.00 95.38 224 ASN A C 1
ATOM 1834 O O . ASN A 1 224 ? -20.621 7.992 31.427 1.00 95.38 224 ASN A O 1
ATOM 1838 N N . TYR A 1 225 ? -19.601 9.607 30.235 1.00 97.00 225 TYR A N 1
ATOM 1839 C CA . TYR A 1 225 ? -19.071 8.712 29.210 1.00 97.00 225 TYR A CA 1
ATOM 1840 C C . TYR A 1 225 ? -17.574 8.897 28.964 1.00 97.00 225 TYR A C 1
ATOM 1842 O O . TYR A 1 225 ? -17.028 10.003 28.975 1.00 97.00 225 TYR A O 1
ATOM 1850 N N . PHE A 1 226 ? -16.928 7.775 28.669 1.00 97.50 226 PHE A N 1
ATOM 1851 C CA . PHE A 1 226 ? -15.644 7.720 27.990 1.00 97.50 226 PHE A CA 1
ATOM 1852 C C . PHE A 1 226 ? -15.887 7.688 26.484 1.00 97.50 226 PHE A C 1
ATOM 1854 O O . PHE A 1 226 ? -16.646 6.856 25.985 1.00 97.50 226 PHE A O 1
ATOM 1861 N N . MET A 1 227 ? -15.240 8.591 25.763 1.00 96.75 227 MET A N 1
ATOM 1862 C CA . MET A 1 227 ? -15.462 8.818 24.345 1.00 96.75 227 MET A CA 1
ATOM 1863 C C . MET A 1 227 ? -14.172 8.668 23.556 1.00 96.75 227 MET A C 1
ATOM 1865 O O . MET A 1 227 ? -13.131 9.213 23.931 1.00 96.75 227 MET A O 1
ATOM 1869 N N . ALA A 1 228 ? -14.267 7.981 22.421 1.00 96.88 228 ALA A N 1
ATOM 1870 C CA . ALA A 1 228 ? -13.199 7.899 21.437 1.00 96.88 228 ALA A CA 1
ATOM 1871 C C . ALA A 1 228 ? -13.775 8.077 20.031 1.00 96.88 228 ALA A C 1
ATOM 1873 O O . ALA A 1 228 ? -14.777 7.465 19.669 1.00 96.88 228 ALA A O 1
ATOM 1874 N N . GLU A 1 229 ? -13.127 8.916 19.232 1.00 97.06 229 GLU A N 1
ATOM 1875 C CA . GLU A 1 229 ? -13.470 9.075 17.821 1.00 97.06 229 GLU A CA 1
ATOM 1876 C C . GLU A 1 229 ? -13.010 7.854 17.028 1.00 97.06 229 GLU A C 1
ATOM 1878 O O . GLU A 1 229 ? -11.877 7.379 17.223 1.00 97.06 229 GLU A O 1
ATOM 1883 N N . LEU A 1 230 ? -13.857 7.375 16.116 1.00 97.12 230 LEU A N 1
ATOM 1884 C CA . LEU A 1 230 ? -13.474 6.398 15.102 1.00 97.12 230 LEU A CA 1
ATOM 1885 C C . LEU A 1 230 ? -12.353 6.970 14.222 1.00 97.12 230 LEU A C 1
ATOM 1887 O O . LEU A 1 230 ? -12.214 8.178 14.058 1.00 97.12 230 LEU A O 1
ATOM 1891 N N . SER A 1 231 ? -11.499 6.106 13.682 1.00 95.12 231 SER A N 1
ATOM 1892 C CA . SER A 1 231 ? -10.456 6.537 12.753 1.00 95.12 231 SER A CA 1
ATOM 1893 C C . SER A 1 231 ? -11.094 7.146 11.510 1.00 95.12 231 SER A C 1
ATOM 1895 O O . SER A 1 231 ? -11.940 6.515 10.881 1.00 95.12 231 SER A O 1
ATOM 1897 N N . THR A 1 232 ? -10.634 8.331 11.111 1.00 94.06 232 THR A N 1
ATOM 1898 C CA . THR A 1 232 ? -11.114 9.015 9.904 1.00 94.06 232 THR A CA 1
ATOM 1899 C C . THR A 1 232 ? -10.895 8.174 8.643 1.00 94.06 232 THR A C 1
ATOM 1901 O O . THR A 1 232 ? -11.748 8.136 7.760 1.00 94.06 232 THR A O 1
ATOM 1904 N N . VAL A 1 233 ? -9.782 7.433 8.588 1.00 93.25 233 VAL A N 1
ATOM 1905 C CA . VAL A 1 233 ? -9.473 6.483 7.508 1.00 93.25 233 VAL A CA 1
ATOM 1906 C C . VAL A 1 233 ? -10.479 5.335 7.505 1.00 93.25 233 VAL A C 1
ATOM 1908 O O . VAL A 1 233 ? -10.982 4.962 6.449 1.00 93.25 233 VAL A O 1
ATOM 1911 N N . PHE A 1 234 ? -10.794 4.782 8.682 1.00 95.44 234 PHE A N 1
ATOM 1912 C CA . PHE A 1 234 ? -11.779 3.710 8.793 1.00 95.44 234 PHE A CA 1
ATOM 1913 C C . PHE A 1 234 ? -13.153 4.200 8.344 1.00 95.44 234 PHE A C 1
ATOM 1915 O O . PHE A 1 234 ? -13.767 3.570 7.492 1.00 95.44 234 PHE A O 1
ATOM 1922 N N . THR A 1 235 ? -13.611 5.349 8.847 1.00 95.06 235 THR A N 1
ATOM 1923 C CA . THR A 1 235 ? -14.917 5.912 8.481 1.00 95.06 235 THR A CA 1
ATOM 1924 C C . THR A 1 235 ? -15.018 6.262 7.002 1.00 95.06 235 THR A C 1
ATOM 1926 O O . THR A 1 235 ? -16.092 6.120 6.434 1.00 95.06 235 THR A O 1
ATOM 1929 N N . ALA A 1 236 ? -13.916 6.674 6.364 1.00 94.06 236 ALA A N 1
ATOM 1930 C CA . ALA A 1 236 ? -13.889 6.955 4.928 1.00 94.06 236 ALA A CA 1
ATOM 1931 C C . ALA A 1 236 ? -14.077 5.694 4.064 1.00 94.06 236 ALA A C 1
ATOM 1933 O O . ALA A 1 236 ? -14.493 5.794 2.913 1.00 94.06 236 ALA A O 1
ATOM 1934 N N . LEU A 1 237 ? -13.764 4.514 4.606 1.00 95.25 237 LEU A N 1
ATOM 1935 C CA . LEU A 1 237 ? -13.816 3.241 3.886 1.00 95.25 237 LEU A CA 1
ATOM 1936 C C . LEU A 1 237 ? -14.937 2.301 4.348 1.00 95.25 237 LEU A C 1
ATOM 1938 O O . LEU A 1 237 ? -15.234 1.318 3.667 1.00 95.25 237 LEU A O 1
ATOM 1942 N N . ALA A 1 238 ? -15.499 2.541 5.530 1.00 95.25 238 ALA A N 1
ATOM 1943 C CA . ALA A 1 238 ? -16.442 1.641 6.168 1.00 95.25 238 ALA A CA 1
ATOM 1944 C C . ALA A 1 238 ? -17.819 1.712 5.503 1.00 95.25 238 ALA A C 1
ATOM 1946 O O . ALA A 1 238 ? -18.449 2.765 5.421 1.00 95.25 238 ALA A O 1
ATOM 1947 N N . SER A 1 239 ? -18.312 0.551 5.089 1.00 95.62 239 SER A N 1
ATOM 1948 C CA . SER A 1 239 ? -19.720 0.343 4.754 1.00 95.62 239 SER A CA 1
ATOM 1949 C C . SER A 1 239 ? -20.582 0.217 6.020 1.00 95.62 239 SER A C 1
ATOM 1951 O O . SER A 1 239 ? -20.066 0.030 7.126 1.00 95.62 239 SER A O 1
ATOM 1953 N N . SER A 1 240 ? -21.911 0.243 5.877 1.00 95.00 240 SER A N 1
ATOM 1954 C CA . SER A 1 240 ? -22.824 -0.045 6.996 1.00 95.00 240 SER A CA 1
ATOM 1955 C C . SER A 1 240 ? -22.568 -1.427 7.611 1.00 95.00 240 SER A C 1
ATOM 1957 O O . SER A 1 240 ? -22.527 -1.554 8.830 1.00 95.00 240 SER A O 1
ATOM 1959 N N . GLU A 1 241 ? -22.290 -2.440 6.787 1.00 95.56 241 GLU A N 1
ATOM 1960 C CA . GLU A 1 241 ? -21.936 -3.790 7.250 1.00 95.56 241 GLU A CA 1
ATOM 1961 C C . GLU A 1 241 ? -20.617 -3.824 8.044 1.00 95.56 241 GLU A C 1
ATOM 1963 O O . GLU A 1 241 ? -20.457 -4.628 8.966 1.00 95.56 241 GLU A O 1
ATOM 1968 N N . ASP A 1 242 ? -19.652 -2.963 7.698 1.00 96.50 242 ASP A N 1
ATOM 1969 C CA . ASP A 1 242 ? -18.394 -2.852 8.448 1.00 96.50 242 ASP A CA 1
ATOM 1970 C C . ASP A 1 242 ? -18.625 -2.255 9.828 1.00 96.50 242 ASP A C 1
ATOM 1972 O O . ASP A 1 242 ? -18.007 -2.685 10.799 1.00 96.50 242 ASP A O 1
ATOM 1976 N N . LEU A 1 243 ? -19.520 -1.272 9.914 1.00 95.94 243 LEU A N 1
ATOM 1977 C CA . LEU A 1 243 ? -19.904 -0.638 11.169 1.00 95.94 243 LEU A CA 1
ATOM 1978 C C . LEU A 1 243 ? -20.686 -1.604 12.061 1.00 95.94 243 LEU A C 1
ATOM 1980 O O . LEU A 1 243 ? -20.426 -1.658 13.260 1.00 95.94 243 LEU A O 1
ATOM 1984 N N . GLU A 1 244 ? -21.576 -2.411 11.485 1.00 95.69 244 GLU A N 1
ATOM 1985 C CA . GLU A 1 244 ? -22.225 -3.510 12.205 1.00 95.69 244 GLU A CA 1
ATOM 1986 C C . GLU A 1 244 ? -21.191 -4.526 12.695 1.00 95.69 244 GLU A C 1
ATOM 1988 O O . GLU A 1 244 ? -21.201 -4.920 13.857 1.00 95.69 244 GLU A O 1
ATOM 1993 N N . SER A 1 245 ? -20.249 -4.929 11.845 1.00 96.06 245 SER A N 1
ATOM 1994 C CA . SER A 1 245 ? -19.184 -5.859 12.236 1.00 96.06 245 SER A CA 1
ATOM 1995 C C . SER A 1 245 ? -18.309 -5.290 13.360 1.00 96.06 245 SER A C 1
ATOM 1997 O O . SER A 1 245 ? -17.974 -6.011 14.300 1.00 96.06 245 SER A O 1
ATOM 1999 N N . LEU A 1 246 ? -17.980 -3.995 13.301 1.00 97.25 246 LEU A N 1
ATOM 2000 C CA . LEU A 1 246 ? -17.262 -3.276 14.353 1.00 97.25 246 LEU A CA 1
ATOM 2001 C C . LEU A 1 246 ? -18.042 -3.285 15.674 1.00 97.25 246 LEU A C 1
ATOM 2003 O O . LEU A 1 246 ? -17.451 -3.536 16.725 1.00 97.25 246 LEU A O 1
ATOM 2007 N N . ASP A 1 247 ? -19.354 -3.054 15.621 1.00 96.12 247 ASP A N 1
ATOM 2008 C CA . ASP A 1 247 ? -20.241 -3.106 16.785 1.00 96.12 247 ASP A CA 1
ATOM 2009 C C . ASP A 1 247 ? -20.204 -4.480 17.466 1.00 96.12 247 ASP A C 1
ATOM 2011 O O . ASP 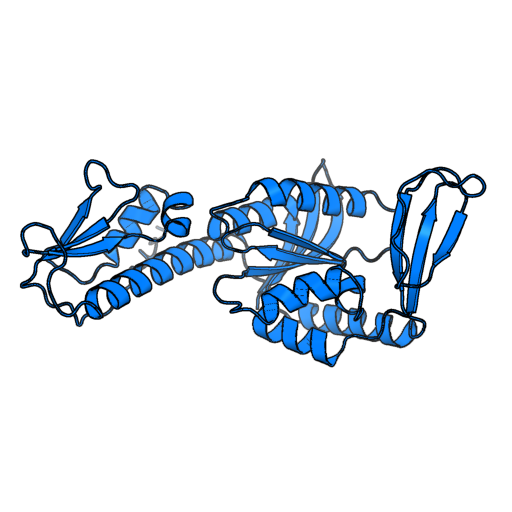A 1 247 ? -19.938 -4.579 18.664 1.00 96.12 247 ASP A O 1
ATOM 2015 N N . HIS A 1 248 ? -20.296 -5.562 16.689 1.00 95.56 248 HIS A N 1
ATOM 2016 C CA . HIS A 1 248 ? -20.190 -6.925 17.220 1.00 95.56 248 HIS A CA 1
ATOM 2017 C C . HIS A 1 248 ? -18.830 -7.223 17.880 1.00 95.56 248 HIS A C 1
ATOM 2019 O O . HIS A 1 248 ? -18.753 -8.088 18.761 1.00 95.56 248 HIS A O 1
ATOM 2025 N N . MET A 1 249 ? -17.757 -6.525 17.485 1.00 96.88 249 MET A N 1
ATOM 2026 C CA . MET A 1 249 ? -16.431 -6.662 18.098 1.00 96.88 249 MET A CA 1
ATOM 2027 C C . MET A 1 249 ? -16.288 -5.892 19.420 1.00 96.88 249 MET A C 1
ATOM 2029 O O . MET A 1 249 ? -15.357 -6.174 20.185 1.00 96.88 249 MET A O 1
ATOM 2033 N N . MET A 1 250 ? -17.174 -4.938 19.724 1.00 96.75 250 MET A N 1
ATOM 2034 C CA . MET A 1 250 ? -17.072 -4.142 20.947 1.00 96.75 250 MET A CA 1
ATOM 2035 C C . MET A 1 250 ? -17.336 -4.995 22.197 1.00 96.75 250 MET A C 1
ATOM 2037 O O . MET A 1 250 ? -18.301 -5.761 22.256 1.00 96.75 250 MET A O 1
ATOM 2041 N N . PRO A 1 251 ? -16.492 -4.895 23.241 1.00 95.81 251 PRO A N 1
ATOM 2042 C CA . PRO A 1 251 ? -16.613 -5.759 24.415 1.00 95.81 251 PRO A CA 1
ATOM 2043 C C . PRO A 1 251 ? -17.530 -5.211 25.516 1.00 95.81 251 PRO A C 1
ATOM 2045 O O . PRO A 1 251 ? -17.710 -5.860 26.557 1.00 95.81 251 PRO A O 1
ATOM 2048 N N . TYR A 1 252 ? -18.093 -4.029 25.304 1.00 95.44 252 TYR A N 1
ATOM 2049 C CA . TYR A 1 252 ? -18.909 -3.299 26.265 1.00 95.44 252 TYR A CA 1
ATOM 2050 C C . TYR A 1 252 ? -20.371 -3.776 26.223 1.00 95.44 252 TYR A C 1
ATOM 2052 O O . TYR A 1 252 ? -20.803 -4.421 25.263 1.00 95.44 252 TYR A O 1
ATOM 2060 N N . LYS A 1 253 ? -21.112 -3.547 27.308 1.00 93.69 253 LYS A N 1
ATOM 2061 C CA . LYS A 1 253 ? -22.559 -3.783 27.402 1.00 93.69 253 LYS A CA 1
ATOM 2062 C C . LYS A 1 253 ? -23.314 -2.465 27.265 1.00 93.69 253 LYS A C 1
ATOM 2064 O O . LYS A 1 253 ? -24.294 -2.410 26.537 1.00 93.69 253 LYS A O 1
ATOM 2069 N N . GLU A 1 254 ? -22.826 -1.420 27.926 1.00 95.31 254 GLU A N 1
ATOM 2070 C CA . GLU A 1 254 ? -23.415 -0.083 27.921 1.00 95.31 254 GLU A CA 1
ATOM 2071 C C . GLU A 1 254 ? -22.549 0.870 27.100 1.00 95.31 254 GLU A C 1
ATOM 2073 O O . GLU A 1 254 ? -21.659 1.563 27.605 1.00 95.31 254 GLU A O 1
ATOM 2078 N N . TYR A 1 255 ? -22.792 0.863 25.791 1.00 96.56 255 TYR A N 1
ATOM 2079 C CA . TYR A 1 255 ? -22.143 1.771 24.859 1.00 96.56 255 TYR A CA 1
ATOM 2080 C C . TYR A 1 255 ? -23.055 2.119 23.682 1.00 96.56 255 TYR A C 1
ATOM 2082 O O . TYR A 1 255 ? -24.073 1.471 23.447 1.00 96.56 255 TYR A O 1
ATOM 2090 N N . SER A 1 256 ? -22.681 3.151 22.930 1.00 95.94 256 SER A N 1
ATOM 2091 C CA . SER A 1 256 ? -23.336 3.502 21.670 1.00 95.94 256 SER A CA 1
ATOM 2092 C C . SER A 1 256 ? -22.351 4.155 20.705 1.00 95.94 256 SER A C 1
ATOM 2094 O O . SER A 1 256 ? -21.337 4.708 21.135 1.00 95.94 256 SER A O 1
ATOM 2096 N N . PHE A 1 257 ? -22.654 4.114 19.407 1.00 96.00 257 PHE A N 1
ATOM 2097 C CA . PHE A 1 257 ? -21.948 4.895 18.395 1.00 96.00 257 PHE A CA 1
ATOM 2098 C C . PHE A 1 257 ? -22.832 6.027 17.880 1.00 96.00 257 PHE A C 1
ATOM 2100 O O . PHE A 1 257 ? -23.856 5.748 17.257 1.00 96.00 257 PHE A O 1
ATOM 2107 N N . SER A 1 258 ? -22.392 7.273 18.036 1.00 92.75 258 SER A N 1
ATOM 2108 C CA . SER A 1 258 ? -23.162 8.459 17.641 1.00 92.75 258 SER A CA 1
ATOM 2109 C C . SER A 1 258 ? -22.262 9.582 17.127 1.00 92.75 258 SER A C 1
ATOM 2111 O O . SER A 1 258 ? -21.059 9.617 17.390 1.00 92.75 258 SER A O 1
ATOM 2113 N N . GLU A 1 259 ? -22.855 10.514 16.390 1.00 93.06 259 GLU A N 1
ATOM 2114 C CA . GLU A 1 259 ? -22.233 11.790 16.033 1.00 93.06 259 GLU A CA 1
ATOM 2115 C C . GLU A 1 259 ? -22.527 12.836 17.113 1.00 93.06 259 GLU A C 1
ATOM 2117 O O . GLU A 1 259 ? -23.543 12.769 17.809 1.00 93.06 259 GLU A O 1
ATOM 2122 N N . ILE A 1 260 ? -21.643 13.822 17.251 1.00 89.19 260 ILE A N 1
ATOM 2123 C CA . ILE A 1 260 ? -21.838 14.942 18.173 1.00 89.19 260 ILE A CA 1
ATOM 2124 C C . ILE A 1 260 ? -22.224 16.162 17.346 1.00 89.19 260 ILE A C 1
ATOM 2126 O O . ILE A 1 260 ? -21.515 16.552 16.419 1.00 89.19 260 ILE A O 1
ATOM 2130 N N . LYS A 1 261 ? -23.338 16.808 17.701 1.00 88.44 261 LYS A N 1
ATOM 2131 C CA . LYS A 1 261 ? -23.797 18.013 17.004 1.00 88.44 261 LYS A CA 1
ATOM 2132 C C . LYS A 1 261 ? -22.710 19.097 17.027 1.00 88.44 261 LYS A C 1
ATOM 2134 O O . LYS A 1 261 ? -22.289 19.534 18.094 1.00 88.44 261 LYS A O 1
ATOM 2139 N N . GLY A 1 262 ? -22.305 19.556 15.843 1.00 86.25 262 GLY A N 1
ATOM 2140 C CA . GLY A 1 262 ? -21.286 20.598 15.668 1.00 86.25 262 GLY A CA 1
ATOM 2141 C C . GLY A 1 262 ? -19.840 20.092 15.648 1.00 86.25 262 GLY A C 1
ATOM 2142 O O . GLY A 1 262 ? -18.935 20.911 15.531 1.00 86.25 262 GLY A O 1
ATOM 2143 N N . TRP A 1 263 ? -19.617 18.780 15.751 1.00 86.06 263 TRP A N 1
ATOM 2144 C CA . TRP A 1 263 ? -18.301 18.158 15.613 1.00 86.06 263 TRP A CA 1
ATOM 2145 C C . TRP A 1 263 ? -18.290 17.277 14.366 1.00 86.06 263 TRP A C 1
ATOM 2147 O O . TRP A 1 263 ? -19.313 16.710 13.982 1.00 86.06 263 TRP A O 1
ATOM 2157 N N . HIS A 1 264 ? -17.128 17.162 13.734 1.00 86.38 264 HIS A N 1
ATOM 2158 C CA . HIS A 1 264 ? -16.933 16.220 12.639 1.00 86.38 264 HIS A CA 1
ATOM 2159 C C . HIS A 1 264 ? -16.539 14.853 13.199 1.00 86.38 264 HIS A C 1
ATOM 2161 O O . HIS A 1 264 ? -15.758 14.782 14.141 1.00 86.38 264 HIS A O 1
ATOM 2167 N N . GLY A 1 265 ? -17.056 13.785 12.593 1.00 89.88 265 GLY A N 1
ATOM 2168 C CA . GLY A 1 265 ? -16.683 12.415 12.929 1.00 89.88 265 GLY A CA 1
ATOM 2169 C C . GLY A 1 265 ? -17.723 11.665 13.759 1.00 89.88 265 GLY A C 1
ATOM 2170 O O . GLY A 1 265 ? -18.712 12.214 14.249 1.00 89.88 265 GLY A O 1
ATOM 2171 N N . ARG A 1 266 ? -17.482 10.359 13.893 1.00 95.00 266 ARG A N 1
ATOM 2172 C CA . ARG A 1 266 ? -18.328 9.426 14.639 1.00 95.00 266 ARG A CA 1
ATOM 2173 C C . ARG A 1 266 ? -17.590 8.954 15.881 1.00 95.00 266 ARG A C 1
ATOM 2175 O O . ARG A 1 266 ? -16.402 8.641 15.819 1.00 95.00 266 ARG A O 1
ATOM 2182 N N . TYR A 1 267 ? -18.302 8.862 16.995 1.00 96.19 267 TYR A N 1
ATOM 2183 C CA . TYR A 1 267 ? -17.727 8.570 18.302 1.00 96.19 267 TYR A CA 1
ATOM 2184 C C . TYR A 1 267 ? -18.379 7.341 18.913 1.00 96.19 267 TYR A C 1
ATOM 2186 O O . TYR A 1 267 ? -19.580 7.123 18.753 1.00 96.19 267 TYR A O 1
ATOM 2194 N N . ILE A 1 268 ? -17.590 6.559 19.647 1.00 97.19 268 ILE A N 1
ATOM 2195 C CA . ILE A 1 268 ? -18.128 5.625 20.635 1.00 97.19 268 ILE A CA 1
ATOM 2196 C C . ILE A 1 268 ? -18.307 6.351 21.968 1.00 97.19 268 ILE A C 1
ATOM 2198 O O . ILE A 1 268 ? -17.455 7.150 22.357 1.00 97.19 268 ILE A O 1
ATOM 2202 N N . PHE A 1 269 ? -19.385 6.033 22.673 1.00 97.38 269 PHE A N 1
ATOM 2203 C CA . PHE A 1 269 ? -19.681 6.474 24.031 1.00 97.38 269 PHE A CA 1
ATOM 2204 C C . PHE A 1 269 ? -19.773 5.236 24.906 1.00 97.38 269 PHE A C 1
ATOM 2206 O O . PHE A 1 269 ? -20.646 4.407 24.676 1.00 97.38 269 PHE A O 1
ATOM 2213 N N . VAL A 1 270 ? -18.888 5.102 25.887 1.00 97.38 270 VAL A N 1
ATOM 2214 C CA . VAL A 1 270 ? -18.865 3.984 26.838 1.00 97.38 270 VAL A CA 1
ATOM 2215 C C . VAL A 1 270 ? -19.219 4.528 28.214 1.00 97.38 270 VAL A C 1
ATOM 2217 O O . VAL A 1 270 ? -18.581 5.478 28.670 1.00 97.38 270 VAL A O 1
ATOM 2220 N N . ALA A 1 271 ? -20.244 3.968 28.859 1.00 97.00 271 ALA A N 1
ATOM 2221 C CA . ALA A 1 271 ? -20.715 4.454 30.155 1.00 97.00 271 ALA A CA 1
ATOM 2222 C C . ALA A 1 271 ? -19.590 4.439 31.203 1.00 97.00 271 ALA A C 1
ATOM 2224 O O . ALA A 1 271 ? -18.748 3.539 31.212 1.00 97.00 271 ALA A O 1
ATOM 2225 N N . LYS A 1 272 ? -19.572 5.426 32.107 1.00 95.62 272 LYS A N 1
ATOM 2226 C CA . LYS A 1 272 ? -18.519 5.547 33.131 1.00 95.62 272 LYS A CA 1
ATOM 2227 C C . LYS A 1 272 ? -18.398 4.320 34.045 1.00 95.62 272 LYS A C 1
ATOM 2229 O O . LYS A 1 272 ? -17.300 4.033 34.512 1.00 95.62 272 LYS A O 1
ATOM 2234 N N . GLU A 1 273 ? -19.506 3.606 34.253 1.00 94.00 273 GLU A N 1
ATOM 2235 C CA . GLU A 1 273 ? -19.591 2.408 35.097 1.00 94.00 273 GLU A CA 1
ATOM 2236 C C . GLU A 1 273 ? -19.228 1.110 34.340 1.00 94.00 273 GLU A C 1
ATOM 2238 O O . GLU A 1 273 ? -19.112 0.043 34.945 1.00 94.00 273 GLU A O 1
ATOM 2243 N N . GLU A 1 274 ? -19.035 1.157 33.014 1.00 94.31 274 GLU A N 1
ATOM 2244 C CA . GLU A 1 274 ? -18.684 -0.026 32.222 1.00 94.31 274 GLU A CA 1
ATOM 2245 C C . GLU A 1 274 ? -17.235 -0.472 32.478 1.00 94.31 274 GLU A C 1
ATOM 2247 O O . GLU A 1 274 ? -16.304 0.326 32.616 1.00 94.31 274 GLU A O 1
ATOM 2252 N N . ASN A 1 275 ? -17.000 -1.788 32.449 1.00 92.69 275 ASN A N 1
ATOM 2253 C CA . ASN A 1 275 ? -15.648 -2.326 32.547 1.00 92.69 275 ASN A CA 1
ATOM 2254 C C . ASN A 1 275 ? -14.869 -2.131 31.231 1.00 92.69 275 ASN A C 1
ATOM 2256 O O . ASN A 1 275 ? -15.043 -2.876 30.262 1.00 92.69 275 ASN A O 1
ATOM 2260 N N . ARG A 1 276 ? -13.935 -1.173 31.243 1.00 92.88 276 ARG A N 1
ATOM 2261 C CA . ARG A 1 276 ? -13.071 -0.814 30.103 1.00 92.88 276 ARG A CA 1
ATOM 2262 C C . ARG A 1 276 ? -11.880 -1.755 29.878 1.00 92.88 276 ARG A C 1
ATOM 2264 O O . ARG A 1 276 ? -11.283 -1.751 28.800 1.00 92.88 276 ARG A O 1
ATOM 2271 N N . ASN A 1 277 ? -11.559 -2.612 30.847 1.00 91.44 277 ASN A N 1
ATOM 2272 C CA . ASN A 1 277 ? -10.428 -3.547 30.802 1.00 91.44 277 ASN A CA 1
ATOM 2273 C C . ASN A 1 277 ? -10.806 -4.877 30.137 1.00 91.44 277 ASN A C 1
ATOM 2275 O O . ASN A 1 277 ? -10.535 -5.959 30.656 1.00 91.44 277 ASN A O 1
ATOM 2279 N N . ARG A 1 278 ? -11.451 -4.799 28.970 1.00 89.94 278 ARG A N 1
ATOM 2280 C CA . ARG A 1 278 ? -11.823 -5.963 28.159 1.00 89.94 278 ARG A CA 1
ATOM 2281 C C . ARG A 1 278 ? -11.129 -5.930 26.807 1.00 89.94 278 ARG A C 1
ATOM 2283 O O . ARG A 1 278 ? -10.778 -4.862 26.313 1.00 89.94 278 ARG A O 1
ATOM 2290 N N . ASN A 1 279 ? -10.934 -7.105 26.223 1.00 91.88 279 ASN A N 1
ATOM 2291 C CA . ASN A 1 279 ? -10.420 -7.262 24.864 1.00 91.88 279 ASN A CA 1
ATOM 2292 C C . ASN A 1 279 ? -11.581 -7.388 23.881 1.00 91.88 279 ASN A C 1
ATOM 2294 O O . ASN A 1 279 ? -12.659 -7.831 24.276 1.00 91.88 279 ASN A O 1
ATOM 2298 N N . ILE A 1 280 ? -11.345 -7.028 22.617 1.00 94.56 280 ILE A N 1
ATOM 2299 C CA . ILE A 1 280 ? -12.341 -7.138 21.545 1.00 94.56 280 ILE A CA 1
ATOM 2300 C C . ILE A 1 280 ? -12.931 -8.553 21.454 1.00 94.56 280 ILE A C 1
ATOM 2302 O O . ILE A 1 280 ? -12.255 -9.553 21.723 1.00 94.56 280 ILE A O 1
ATOM 2306 N N . ARG A 1 281 ? -14.199 -8.643 21.054 1.00 93.69 281 ARG A N 1
ATOM 2307 C CA . ARG A 1 281 ? -14.852 -9.919 20.750 1.00 93.69 281 ARG A CA 1
ATOM 2308 C C . ARG A 1 281 ? -14.389 -10.401 19.377 1.00 93.69 281 ARG A C 1
ATOM 2310 O O . ARG A 1 281 ? -14.218 -9.606 18.458 1.00 93.69 281 ARG A O 1
ATOM 2317 N N . LYS A 1 282 ? -14.205 -11.714 19.225 1.00 86.25 282 LYS A N 1
ATOM 2318 C CA . LYS A 1 282 ? -13.967 -12.315 17.907 1.00 86.25 282 LYS A CA 1
ATOM 2319 C C . LYS A 1 282 ? -15.294 -12.434 17.167 1.00 86.25 282 LYS A C 1
ATOM 2321 O O . LYS A 1 282 ? -16.255 -12.951 17.736 1.00 86.25 282 LYS A O 1
ATOM 2326 N N . ILE A 1 283 ? -15.324 -12.037 15.897 1.00 72.69 283 ILE A N 1
ATOM 2327 C CA . ILE A 1 283 ? -16.441 -12.383 15.018 1.00 72.69 283 ILE A CA 1
ATOM 2328 C C . ILE A 1 283 ? -16.397 -13.897 14.816 1.00 72.69 283 ILE A C 1
ATOM 2330 O O . ILE A 1 283 ? -15.437 -14.437 14.267 1.00 72.69 283 ILE A O 1
ATOM 2334 N N . GLN A 1 284 ? -17.419 -14.604 15.296 1.00 55.53 284 GLN A N 1
ATOM 2335 C CA . GLN A 1 284 ? -17.599 -16.004 14.938 1.00 55.53 284 GLN A CA 1
ATOM 2336 C C . GLN A 1 284 ? -17.930 -16.040 13.447 1.00 55.53 284 GLN A C 1
ATOM 2338 O O . GLN A 1 284 ? -18.985 -15.557 13.034 1.00 55.53 284 GLN A O 1
ATOM 2343 N N . SER A 1 285 ? -17.030 -16.580 12.625 1.00 46.66 285 SER A N 1
ATOM 2344 C CA . SER A 1 285 ? -17.357 -16.858 11.234 1.00 46.66 285 SER A CA 1
ATOM 2345 C C . SER A 1 285 ? -18.546 -17.815 11.234 1.00 46.66 285 SER A C 1
ATOM 2347 O O . SER A 1 285 ? -18.448 -18.957 11.687 1.00 46.66 285 SER A O 1
ATOM 2349 N N . ARG A 1 286 ? -19.711 -17.347 10.768 1.00 41.19 286 ARG A N 1
ATOM 2350 C CA . ARG A 1 286 ? -20.814 -18.250 10.441 1.00 41.19 286 ARG A CA 1
ATOM 2351 C C . ARG A 1 286 ? -20.273 -19.181 9.363 1.00 41.19 286 ARG A C 1
ATOM 2353 O O . ARG A 1 286 ? -20.184 -18.790 8.201 1.00 41.19 286 ARG A O 1
ATOM 2360 N N . LYS A 1 287 ? -19.870 -20.399 9.742 1.00 35.03 287 LYS A N 1
ATOM 2361 C CA . LYS A 1 287 ? -19.703 -21.494 8.789 1.00 35.03 287 LYS A CA 1
ATOM 2362 C C . LYS A 1 287 ? -21.021 -21.554 8.024 1.00 35.03 287 LYS A C 1
ATOM 2364 O O . LYS A 1 287 ? -22.047 -21.889 8.608 1.00 35.03 287 LYS A O 1
ATOM 2369 N N . LYS A 1 288 ? -21.011 -21.166 6.747 1.00 38.97 288 LYS A N 1
ATOM 2370 C CA . LYS A 1 288 ? -22.085 -21.535 5.830 1.00 38.97 288 LYS A CA 1
ATOM 2371 C C . LYS A 1 288 ? -22.089 -23.059 5.817 1.00 38.97 288 LYS A C 1
ATOM 2373 O O . LYS A 1 288 ? -21.246 -23.668 5.162 1.00 38.97 288 LYS A O 1
ATOM 2378 N N . GLU A 1 289 ? -22.985 -23.663 6.587 1.00 31.08 289 GLU A N 1
ATOM 2379 C CA . GLU A 1 289 ? -23.431 -25.025 6.336 1.00 31.08 289 GLU A CA 1
ATOM 2380 C C . GLU A 1 289 ? -24.005 -25.015 4.918 1.00 31.08 289 GLU A C 1
ATOM 2382 O O . GLU A 1 289 ? -25.115 -24.548 4.672 1.00 31.08 289 GLU A O 1
ATOM 2387 N N . ARG A 1 290 ? -23.177 -25.424 3.953 1.00 37.44 290 ARG A N 1
ATOM 2388 C CA . ARG A 1 290 ? -23.644 -25.811 2.628 1.00 37.44 290 ARG A CA 1
ATOM 2389 C C . ARG A 1 290 ? -24.476 -27.077 2.839 1.00 37.44 290 ARG A C 1
ATOM 2391 O O . ARG A 1 290 ? -23.907 -28.126 3.131 1.00 37.44 290 ARG A O 1
ATOM 2398 N N . LYS A 1 291 ? -25.800 -26.934 2.785 1.00 34.56 291 LYS A N 1
ATOM 2399 C CA . LYS A 1 291 ? -26.696 -28.024 2.392 1.00 34.56 291 LYS A CA 1
ATOM 2400 C C . LYS A 1 291 ? -26.693 -28.135 0.877 1.00 34.56 291 LYS A C 1
ATOM 2402 O O . LYS A 1 291 ? -26.584 -27.067 0.231 1.00 34.56 291 LYS A O 1
#

Foldseek 3Di:
DAKAAFDQPLVLVLLLLLLFALAPQVLSVVVVVVLVVLQPDDPPDQQKWKKKHHNHHIDTGRPLQCLEPLGPNVVVLLVCLVPPVPRMWMWIWGFDHDDPNTGITMIFTDPSNVVNVVSVVLRDYFAWKWWAAPQGTDTHGSPDDDDQDADPPRGGTDDIDTDDPVVVSSVVVVVVVVVVRVPHHHDDSVVVSVVSNVVSLLVQLQVQLVQQLPDPFDPDPVRFWRKDFGDSSCVSSDDPVSVVVSVQFHPWDDKDWADDPPDDGIMITGTRPIDSPDGTDDDDPPPPPDD

Sequence (291 aa):
MKKFMDVDLIQSLKAVLQQNTGFYQSDFEIDRQILARAASEPEGRDRTFLWLSRPCGTHCLRECEVFLKGSPAYGVWQFFGNRNHNGVLAYAAEITHDEDDKILGNLYELDFGQHSRHVEDKALPTDYVRVVYDHGSRKQPVTKTVSSEEDLLFGKYLYSEYQTNESDAHRHILREEKQDRDRFKQGDFQEHIVSLRIGRIETEAKRIVEKIRALEKPNSSDGNYFMAELSTVFTALASSEDLESLDHMMPYKEYSFSEIKGWHGRYIFVAKEENRNRNIRKIQSRKKERK

Secondary structure (DSSP, 8-state):
-EEEEEEEHHHHHHHHHHHH--B-TTHHHHHHHHHHHHHTSPTTS--EEEEEEETBEEEEEEHHHHTEETSHHHHHHHHHHHTT-TT-EEEEEEEEEEETTEEEEEEEEE-HHHHHHHHHHHPEEP-EEEEEETTEEEEEETTSPPP-SPBTTTBSEEEEEEE-S-HHHHHHHHHHHHHHHTTSEE--HHHHHHHHHHHHHHHHHHHHHHHHHH-SS--STTS-EEEEEPPHHHHHH--HHHHHHHHHH---SSEEEEE-TTS-SEEEEEETTS----PPPP---------

Organism: NCBI:txid2044587

pLDDT: mean 92.23, std 10.51, range [31.08, 98.69]

Radius of gyration: 23.51 Å; chains: 1; bounding box: 54×49×67 Å

=== Feature glossary ===
The features interleaved in this record are:

— What the protein is —

Sequence gives the chain of amino acids in standard one-letter code (A=alanine, C=cysteine, …, Y=tyrosine), read N→C. It is the only feature that is directly encoded by the gene; all structural features are derived from the folded form of this sequence.

Database cross-references. InterPro integrates a dozen domain/family signature databases into unified entries with residue-range hits. GO terms attach function/process/location labels with evidence codes. CATH codes position the fold in a four-level structural taxonomy. Organism is the NCBI-taxonomy species name.

— Where its atoms are —

Atomic coordinates in PDBx/mmCIF format — the same representation the Protein Data Bank distributes. Each line of the _atom_site loop places one backbone atom in Cartesian space (units: ångströms, origin: arbitrary).

The six renders are orthographic views along the three Cartesian axes in both directions. Representation (cartoon, sticks, or surface) and color scheme (sequence-rainbow or by-chain) vary across proteins so the training set covers all the common visualization conventions.

— Local backbone conformation —

Eight-state secondary structure (DSSP): H is the canonical α-helix, G the tighter 3₁₀-helix, I the wider π-helix; E/B are β-structure, T and S are turns and bends, and '-' is everything else. DSSP derives these from the pattern of main-chain N–H···O=C hydrogen bonds, not from the sequence.

P-SEA three-state annotation labels each residue as helix, strand, or coil based purely on the geometry of the Cα trace. It serves as a fallback when the full backbone (and thus DSSP) is unavailable.

The φ/ψ torsion pair specifies the backbone conformation at each residue. φ rotates about the N–Cα bond, ψ about the Cα–C bond. Steric clashes forbid most of the (φ, ψ) plane — the allowed regions (α-helix basin, β-sheet basin, left-handed helix) are the Ramachandran-allowed regions.

— Global shape and packing —

The geometric summary reports three shape descriptors. Rg (radius of gyration) measures how spread out the Cα atoms are about their centre of mass; compact globular proteins have small Rg, elongated or unfolded ones large. Cα contacts (<8 Å, |i−j|>4) count long-range residue pairs in spatial proximity — high for tightly packed folds, near zero for rods or random coil. The bounding-box extents give the protein's footprint along x, y, z in Å.

Solvent-accessible surface area (SASA) is the area in Å² traced out by the centre of a 1.4 Å probe sphere (a water molecule) rolled over the protein's van der Waals surface (Shrake–Rupley / Lee–Richards construction). Buried residues have near-zero SASA; fully exposed residues can exceed 200 Å². The total SASA scales roughly with the number of surface residues.

The contact map is a binary N×N matrix image: pixel (i, j) is dark where Cα_i and Cα_j are within 8 Å and |i−j|>4. Because the |i−j|>4 filter removes local helical contacts, off-diagonal stripes parallel to the main diagonal indicate parallel β-sheets; stripes perpendicular to it indicate antiparallel β-sheets. The Ramachandran plot scatters every residue's (φ, ψ) pair against the sterically allowed regions. The PAE heatmap renders the predicted-aligned-error matrix.

— Structural neighborhood —

3Di is Foldseek's structural alphabet. Each residue is assigned one of twenty discrete states based on how its Cα sits relative to its spatial (not sequential) neighbors. Aligning 3Di strings finds structural homologs roughly as well as full 3D superposition, but orders of magnitude faster.

Nearest PDB neighbors are the top structural matches found by Foldseek when searching this structure against the entire Protein Data Bank. Each hit reports a TM-score (0 to 1; >0.5 almost always implies the same fold) and an E-value. These are *structural* homologs — they may share no detectable sequence similarity.

— Confidence and disorder —

For AlphaFold models, the B-factor field carries pLDDT — the model's own estimate of local accuracy on a 0–100 scale. Regions with pLDDT<50 should be treated as essentially unmodeled; they often correspond to intrinsically disordered segments.

Crystallographic B-factors measure how much each atom's electron density is smeared out, in Å². They rise in mobile loops and surface residues and fall in the buried interior. In AlphaFold models this column is repurposed to hold pLDDT instead.

Predicted aligned error is AlphaFold's pairwise confidence. Unlike pLDDT (per-residue), PAE is per-residue-pair and captures whether two parts of the structure are correctly placed relative to each other. Units are ångströms of expected positional error.